Protein AF-A0A5R8KF41-F1 (afdb_monomer_lite)

pLDDT: mean 85.9, std 18.41, range [33.66, 98.81]

Radius of gyration: 23.06 Å; chains: 1; bounding box: 55×72×81 Å

Organism: NCBI:txid2576071

Secondary structure (DSSP, 8-state):
----SSHHHHHHHHHHHHHHHHHHHHHHHTT---TT--HHHHHHHHHTTSSSEEEEEEEE---B-TTS-BB-HHHHHHHHHHHHHHTTPEEEPPPHHHHHHHTS-TT-TTEEEEEEE-STT-EEEEEEEE--SSSBHHHHHTTTHHHHHHHHHHHHHHHHHHHHH-SEEEEES--TTTT----SPPPEEEE-TTS-EEE-HHHHHHH-HHHHHHHHHHTT-SS--SEEEE-STTHHHHHHHHHHHHTTT-SS-EEEEEESS------S-TT--S--HHHHHHHHHHHHHHTT--HHHHHHHHHHTS-GGG--TTS-SEEEEEEPPGGGG--

Structure (mmCIF, N/CA/C/O backbone):
data_AF-A0A5R8KF41-F1
#
_entry.id   AF-A0A5R8KF41-F1
#
loop_
_atom_site.group_PDB
_atom_site.id
_atom_site.type_symbol
_atom_site.label_atom_id
_atom_site.label_alt_id
_atom_site.label_comp_id
_atom_site.label_asym_id
_atom_site.label_entity_id
_atom_site.label_seq_id
_atom_site.pdbx_PDB_ins_code
_atom_site.Cartn_x
_atom_site.Cartn_y
_atom_site.Cartn_z
_atom_site.occupancy
_atom_site.B_iso_or_equiv
_atom_site.auth_seq_id
_atom_site.auth_comp_id
_atom_site.auth_asym_id
_atom_site.auth_atom_id
_atom_site.pdbx_PDB_model_num
ATOM 1 N N . MET A 1 1 ? -21.216 -47.982 52.800 1.00 41.56 1 MET A N 1
ATOM 2 C CA . MET A 1 1 ? -21.169 -47.978 51.322 1.00 41.56 1 MET A CA 1
ATOM 3 C C . MET A 1 1 ? -22.125 -46.898 50.855 1.00 41.56 1 MET A C 1
ATOM 5 O O . MET A 1 1 ? -23.318 -47.015 51.088 1.00 41.56 1 MET A O 1
ATOM 9 N N . THR A 1 2 ? -21.575 -45.774 50.404 1.00 37.53 2 THR A N 1
ATOM 10 C CA . THR A 1 2 ? -22.190 -44.446 50.557 1.00 37.53 2 THR A CA 1
ATOM 11 C C . THR A 1 2 ? -22.555 -43.848 49.192 1.00 37.53 2 THR A C 1
ATOM 13 O O . THR A 1 2 ? -21.648 -43.627 48.387 1.00 37.53 2 THR A O 1
ATOM 16 N N . PRO A 1 3 ? -23.836 -43.530 48.923 1.00 46.69 3 PRO A N 1
ATOM 17 C CA . PRO A 1 3 ? -24.290 -42.969 47.654 1.00 46.69 3 PRO A CA 1
ATOM 18 C C . PRO A 1 3 ? -24.332 -41.434 47.736 1.00 46.69 3 PRO A C 1
ATOM 20 O O . PRO A 1 3 ? -25.396 -40.836 47.821 1.00 46.69 3 PRO A O 1
ATOM 23 N N . TYR A 1 4 ? -23.167 -40.779 47.775 1.00 36.91 4 TYR A N 1
ATOM 24 C CA . TYR A 1 4 ? -23.096 -39.306 47.885 1.00 36.91 4 TYR A CA 1
ATOM 25 C C . TYR A 1 4 ? -22.136 -38.634 46.890 1.00 36.91 4 TYR A C 1
ATOM 27 O O . TYR A 1 4 ? -21.947 -37.419 46.933 1.00 36.91 4 TYR A O 1
ATOM 35 N N . ARG A 1 5 ? -21.526 -39.401 45.972 1.00 40.44 5 ARG A N 1
ATOM 36 C CA . ARG A 1 5 ? -20.508 -38.886 45.037 1.00 40.44 5 ARG A CA 1
ATOM 37 C C . ARG A 1 5 ? -21.022 -38.535 43.638 1.00 40.44 5 ARG A C 1
ATOM 39 O O . ARG A 1 5 ? -20.378 -37.730 42.973 1.00 40.44 5 ARG A O 1
ATOM 46 N N . GLU A 1 6 ? -22.181 -39.036 43.215 1.00 43.91 6 GLU A N 1
ATOM 47 C CA . GLU A 1 6 ? -22.661 -38.827 41.836 1.00 43.91 6 GLU A CA 1
ATOM 48 C C . GLU A 1 6 ? -23.518 -37.564 41.645 1.00 43.91 6 GLU A C 1
ATOM 50 O O . GLU A 1 6 ? -23.572 -37.013 40.549 1.00 43.91 6 GLU A O 1
ATOM 55 N N . PHE A 1 7 ? -24.096 -36.996 42.709 1.00 41.41 7 PHE A N 1
ATOM 56 C CA . PHE A 1 7 ? -24.965 -35.818 42.573 1.00 41.41 7 PHE A CA 1
ATOM 57 C C . PHE A 1 7 ? -24.195 -34.496 42.363 1.00 41.41 7 PHE A C 1
ATOM 59 O O . PHE A 1 7 ? -24.708 -33.555 41.760 1.00 41.41 7 PHE A O 1
ATOM 66 N N . ARG A 1 8 ? -22.925 -34.414 42.796 1.00 39.47 8 ARG A N 1
ATOM 67 C CA . ARG A 1 8 ? -22.097 -33.198 42.640 1.00 39.47 8 ARG A CA 1
ATOM 68 C C . ARG A 1 8 ? -21.474 -33.031 41.251 1.00 39.47 8 ARG A C 1
ATOM 70 O O . ARG A 1 8 ? -21.129 -31.911 40.895 1.00 39.47 8 ARG A O 1
ATOM 77 N N . GLN A 1 9 ? -21.349 -34.093 40.453 1.00 43.31 9 GLN A N 1
ATOM 78 C CA . GLN A 1 9 ? -20.769 -33.987 39.103 1.00 43.31 9 GLN A CA 1
ATOM 79 C C . GLN A 1 9 ? -21.782 -33.525 38.042 1.00 43.31 9 GLN A C 1
ATOM 81 O O . GLN A 1 9 ? -21.383 -32.950 37.032 1.00 43.31 9 GLN A O 1
ATOM 86 N N . SER A 1 10 ? -23.084 -33.700 38.294 1.00 40.84 10 SER A N 1
ATOM 87 C CA . SER A 1 10 ? -24.160 -33.242 37.402 1.00 40.84 10 SER A CA 1
ATOM 88 C C . SER A 1 10 ? -24.359 -31.716 37.456 1.00 40.84 10 SER A C 1
ATOM 90 O O . SER A 1 10 ? -24.400 -31.053 36.422 1.00 40.84 10 SER A O 1
ATOM 92 N N . LEU A 1 11 ? -24.351 -31.119 38.654 1.00 39.41 11 LEU A N 1
ATOM 93 C CA . LEU A 1 11 ? -24.564 -29.674 38.843 1.00 39.41 11 LEU A CA 1
ATOM 94 C C . LEU A 1 11 ? -23.427 -28.789 38.295 1.00 39.41 11 LEU A C 1
ATOM 96 O O . LEU A 1 11 ? -23.686 -27.681 37.830 1.00 39.41 11 LEU A O 1
ATOM 100 N N . VAL A 1 12 ? -22.182 -29.277 38.288 1.00 44.47 12 VAL A N 1
ATOM 101 C CA . VAL A 1 12 ? -21.026 -28.521 37.763 1.00 44.47 12 VAL A CA 1
ATOM 102 C C . VAL A 1 12 ? -21.027 -28.469 36.229 1.00 44.47 12 VAL A C 1
ATOM 104 O O . VAL A 1 12 ? -20.597 -27.476 35.646 1.00 44.47 12 VAL A O 1
ATOM 107 N N . ARG A 1 13 ? -21.570 -29.492 35.552 1.00 44.28 13 ARG A N 1
ATOM 108 C CA . ARG A 1 13 ? -21.655 -29.522 34.081 1.00 44.28 13 ARG A CA 1
ATOM 109 C C . ARG A 1 13 ? -22.756 -28.608 33.535 1.00 44.28 13 ARG A C 1
ATOM 111 O O . ARG A 1 13 ? -22.555 -27.992 32.493 1.00 44.28 13 ARG A O 1
ATOM 118 N N . SER A 1 14 ? -23.863 -28.443 34.258 1.00 42.41 14 SER A N 1
ATOM 119 C CA . SER A 1 14 ? -24.963 -27.554 33.851 1.00 42.41 14 SER A CA 1
ATOM 120 C C . SER A 1 14 ? -24.636 -26.065 34.037 1.00 42.41 14 SER A C 1
ATOM 122 O O . SER A 1 14 ? -25.043 -25.241 33.221 1.00 42.41 14 SER A O 1
ATOM 124 N N . ALA A 1 15 ? -23.847 -25.711 35.059 1.00 42.75 15 ALA A N 1
ATOM 125 C CA . ALA A 1 15 ? -23.396 -24.333 35.276 1.00 42.75 15 ALA A CA 1
ATOM 126 C C . ALA A 1 15 ? -22.350 -23.880 34.238 1.00 42.75 15 ALA A C 1
ATOM 128 O O . ALA A 1 15 ? -22.384 -22.736 33.789 1.00 42.75 15 ALA A O 1
ATOM 129 N N . ALA A 1 16 ? -21.465 -24.783 33.796 1.00 44.94 16 ALA A N 1
ATOM 130 C CA . ALA A 1 16 ? -20.469 -24.486 32.763 1.00 44.94 16 ALA A CA 1
ATOM 131 C C . ALA A 1 16 ? -21.104 -24.210 31.384 1.00 44.94 16 ALA A C 1
ATOM 133 O O . ALA A 1 16 ? -20.647 -23.327 30.661 1.00 44.94 16 ALA A O 1
ATOM 134 N N . TRP A 1 17 ? -22.197 -24.903 31.044 1.00 43.12 17 TRP A N 1
ATOM 135 C CA . TRP A 1 17 ? -22.939 -24.659 29.802 1.00 43.12 17 TRP A CA 1
ATOM 136 C C . TRP A 1 17 ? -23.733 -23.346 29.821 1.00 43.12 17 TRP A C 1
ATOM 138 O O . TRP A 1 17 ? -23.763 -22.642 28.815 1.00 43.12 17 TRP A O 1
ATOM 148 N N . ALA A 1 18 ? -24.317 -22.962 30.961 1.00 46.56 18 ALA A N 1
ATOM 149 C CA . ALA A 1 18 ? -25.038 -21.692 31.084 1.00 46.56 18 ALA A CA 1
ATOM 150 C C . ALA A 1 18 ? -24.108 -20.466 30.977 1.00 46.56 18 ALA A C 1
ATOM 152 O O . ALA A 1 18 ? -24.487 -19.457 30.385 1.00 46.56 18 ALA A O 1
ATOM 153 N N . VAL A 1 19 ? -22.871 -20.564 31.481 1.00 49.50 19 VAL A N 1
ATOM 154 C CA . VAL A 1 19 ? -21.856 -19.503 31.340 1.00 49.50 19 VAL 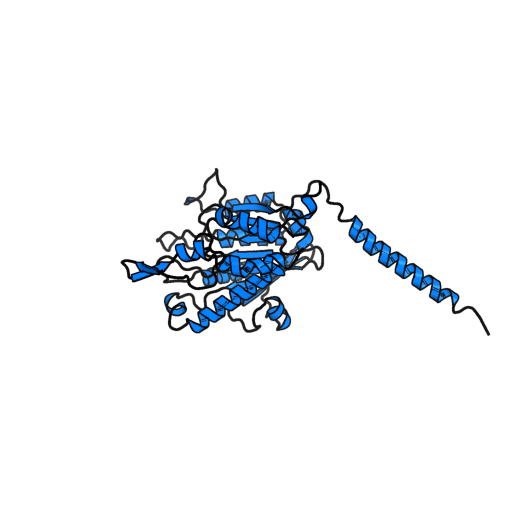A CA 1
ATOM 155 C C . VAL A 1 19 ? -21.327 -19.428 29.903 1.00 49.50 19 VAL A C 1
ATOM 157 O O . VAL A 1 19 ? -21.207 -18.331 29.365 1.00 49.50 19 VAL A O 1
ATOM 160 N N . ALA A 1 20 ? -21.089 -20.563 29.237 1.00 49.09 20 ALA A N 1
ATOM 161 C CA . ALA A 1 20 ? -20.623 -20.579 27.846 1.00 49.09 20 ALA A CA 1
ATOM 162 C C . ALA A 1 20 ? -21.665 -20.019 26.856 1.00 49.09 20 ALA A C 1
ATOM 164 O O . ALA A 1 20 ? -21.314 -19.258 25.955 1.00 49.09 20 ALA A O 1
ATOM 165 N N . VAL A 1 21 ? -22.953 -20.327 27.052 1.00 50.44 21 VAL A N 1
ATOM 166 C CA . VAL A 1 21 ? -24.044 -19.766 26.232 1.00 50.44 21 VAL A CA 1
ATOM 167 C C . VAL A 1 21 ? -24.296 -18.292 26.576 1.00 50.44 21 VAL A C 1
ATOM 169 O O . VAL A 1 21 ? -24.532 -17.493 25.675 1.00 50.44 21 VAL A O 1
ATOM 172 N N . GLY A 1 22 ? -24.167 -17.893 27.847 1.00 43.62 22 GLY A N 1
ATOM 173 C CA . GLY A 1 22 ? -24.275 -16.490 28.267 1.00 43.62 22 GLY A CA 1
ATOM 174 C C . GLY A 1 22 ? -23.175 -15.586 27.695 1.00 43.62 22 GLY A C 1
ATOM 175 O O . GLY A 1 22 ? -23.465 -14.463 27.291 1.00 43.62 22 GLY A O 1
ATOM 176 N N . VAL A 1 23 ? -21.936 -16.082 27.583 1.00 49.84 23 VAL A N 1
ATOM 177 C CA . VAL A 1 23 ? -20.820 -15.354 26.947 1.00 49.84 23 VAL A CA 1
ATOM 178 C C . VAL A 1 23 ? -21.014 -15.250 25.428 1.00 49.84 23 VAL A C 1
ATOM 180 O O . VAL A 1 23 ? -20.780 -14.183 24.864 1.00 49.84 23 VAL A O 1
ATOM 183 N N . MET A 1 24 ? -21.529 -16.295 24.767 1.00 44.72 24 MET A N 1
ATOM 184 C CA . MET A 1 24 ? -21.836 -16.240 23.328 1.00 44.72 24 MET A CA 1
ATOM 185 C C . MET A 1 24 ? -23.013 -15.307 23.000 1.00 44.72 24 MET A C 1
ATOM 187 O O . MET A 1 24 ? -22.953 -14.565 22.023 1.00 44.72 24 MET A O 1
ATOM 191 N N . VAL A 1 25 ? -24.066 -15.282 23.824 1.00 45.66 25 VAL A N 1
ATOM 192 C CA . VAL A 1 25 ? -25.208 -14.369 23.628 1.00 45.66 25 VAL A CA 1
ATOM 193 C C . VAL A 1 25 ? -24.844 -12.927 24.008 1.00 45.66 25 VAL A C 1
ATOM 195 O O . VAL A 1 25 ? -25.302 -11.994 23.353 1.00 45.66 25 VAL A O 1
ATOM 198 N N . GLY A 1 26 ? -23.968 -12.724 24.998 1.00 39.66 26 GLY A N 1
ATOM 199 C CA . GLY A 1 26 ? -23.428 -11.406 25.350 1.00 39.66 26 GLY A CA 1
ATOM 200 C C . GLY A 1 26 ? -22.546 -10.799 24.253 1.00 39.66 26 GLY A C 1
ATOM 201 O O . GLY A 1 26 ? -22.686 -9.615 23.951 1.00 39.66 26 GLY A O 1
ATOM 202 N N . ALA A 1 27 ? -21.708 -11.609 23.596 1.00 44.72 27 ALA A N 1
ATOM 203 C CA . ALA A 1 27 ? -20.909 -11.174 22.448 1.00 44.72 27 ALA A CA 1
ATOM 204 C C . ALA A 1 27 ? -21.777 -10.848 21.216 1.00 44.72 27 ALA A C 1
ATOM 206 O O . ALA A 1 27 ? -21.501 -9.879 20.514 1.00 44.72 27 ALA A O 1
ATOM 207 N N . LEU A 1 28 ? -22.877 -11.582 20.994 1.00 43.28 28 LEU A N 1
ATOM 208 C CA . LEU A 1 28 ? -23.832 -11.266 19.922 1.00 43.28 28 LEU A CA 1
ATOM 209 C C . LEU A 1 28 ? -24.706 -10.030 20.211 1.00 43.28 28 LEU A C 1
ATOM 211 O O . LEU A 1 28 ? -25.146 -9.370 19.274 1.00 43.28 28 LEU A O 1
ATOM 215 N N . MET A 1 29 ? -24.958 -9.691 21.479 1.00 42.41 29 MET A N 1
ATOM 216 C CA . MET A 1 29 ? -25.805 -8.548 21.863 1.00 42.41 29 MET A CA 1
ATOM 217 C C . MET A 1 29 ? -25.023 -7.230 22.023 1.00 42.41 29 MET A C 1
ATOM 219 O O . MET A 1 29 ? -25.615 -6.158 21.914 1.00 42.41 29 MET A O 1
ATOM 223 N N . ALA A 1 30 ? -23.699 -7.277 22.215 1.00 42.53 30 ALA A N 1
ATOM 224 C CA . ALA A 1 30 ? -22.844 -6.084 22.261 1.00 42.53 30 ALA A CA 1
ATOM 225 C C . ALA A 1 30 ? -22.477 -5.522 20.871 1.00 42.53 30 ALA A C 1
ATOM 227 O O . ALA A 1 30 ? -21.911 -4.437 20.779 1.00 42.53 30 ALA A O 1
ATOM 228 N N . MET A 1 31 ? -22.858 -6.200 19.780 1.00 46.56 31 MET A N 1
ATOM 229 C CA . MET A 1 31 ? -22.790 -5.646 18.418 1.00 46.56 31 MET A CA 1
ATOM 230 C C . MET A 1 31 ? -24.010 -4.783 18.059 1.00 46.56 31 MET A C 1
ATOM 232 O O . MET A 1 31 ? -24.251 -4.499 16.884 1.00 46.56 31 MET A O 1
ATOM 236 N N . GLY A 1 32 ? -24.774 -4.337 19.063 1.00 42.88 32 GLY A N 1
ATOM 237 C CA . GLY A 1 32 ? -25.684 -3.210 18.914 1.00 42.88 32 GLY A CA 1
ATOM 238 C C . GLY A 1 32 ? -24.878 -1.994 18.476 1.00 42.88 32 GLY A C 1
ATOM 239 O O . GLY A 1 32 ? -24.195 -1.372 19.282 1.00 42.88 32 GLY A O 1
ATOM 240 N N . SER A 1 33 ? -24.912 -1.698 17.178 1.00 46.41 33 SER A N 1
ATOM 241 C CA . SER A 1 33 ? -24.274 -0.535 16.577 1.00 46.41 33 SER A CA 1
ATOM 242 C C . SER A 1 33 ? -24.648 0.707 17.380 1.00 46.41 33 SER A C 1
ATOM 244 O O . SER A 1 33 ? -25.799 1.136 17.292 1.00 46.41 33 SER A O 1
ATOM 246 N N . GLU A 1 34 ? -23.713 1.272 18.153 1.00 49.25 34 GLU A N 1
ATOM 247 C CA . GLU A 1 34 ? -23.920 2.587 18.759 1.00 49.25 34 GLU A CA 1
ATOM 248 C C . GLU A 1 34 ? -24.325 3.547 17.630 1.00 49.25 34 GLU A C 1
ATOM 250 O O . GLU A 1 34 ? -23.529 3.777 16.704 1.00 49.25 34 GLU A O 1
ATOM 255 N N . PRO A 1 35 ? -25.568 4.062 17.631 1.00 49.50 35 PRO A N 1
ATOM 256 C CA . PRO A 1 35 ? -26.012 4.977 16.598 1.00 49.50 35 PRO A CA 1
ATOM 257 C C . PRO A 1 35 ? -25.163 6.246 16.713 1.00 49.50 35 PRO A C 1
ATOM 259 O O . PRO A 1 35 ? -25.270 6.970 17.697 1.00 49.50 35 PRO A O 1
ATOM 262 N N . GLY A 1 36 ? -24.296 6.504 15.730 1.00 70.00 36 GLY A N 1
ATOM 263 C CA . GLY A 1 36 ? -23.582 7.782 15.615 1.00 70.00 36 GLY A CA 1
ATOM 264 C C . GLY A 1 36 ? -22.069 7.733 15.400 1.00 70.00 36 GLY A C 1
ATOM 265 O O . GLY A 1 36 ? -21.518 8.760 15.018 1.00 70.00 36 GLY A O 1
ATOM 266 N N . ARG A 1 37 ? -21.378 6.595 15.576 1.00 81.25 37 ARG A N 1
ATOM 267 C CA . ARG A 1 37 ? -19.923 6.537 15.295 1.00 81.25 37 ARG A CA 1
ATOM 268 C C . ARG A 1 37 ? -19.621 6.511 13.796 1.00 81.25 37 ARG A C 1
ATOM 270 O O . ARG A 1 37 ? -20.375 5.919 13.015 1.00 81.25 37 ARG A O 1
ATOM 277 N N . ASP A 1 38 ? -18.516 7.122 13.377 1.00 94.44 38 ASP A N 1
ATOM 278 C CA . ASP A 1 38 ? -18.107 7.110 11.969 1.00 94.44 38 ASP A CA 1
ATOM 279 C C . ASP A 1 38 ? -17.625 5.698 11.548 1.00 94.44 38 ASP A C 1
ATOM 281 O O . ASP A 1 38 ? -17.026 4.979 12.356 1.00 94.44 38 ASP A O 1
ATOM 285 N N . PRO A 1 39 ? -17.886 5.241 10.303 1.00 95.25 39 PRO A N 1
ATOM 286 C CA . PRO A 1 39 ? -17.395 3.950 9.820 1.00 95.25 39 PRO A CA 1
ATOM 287 C C . PRO A 1 39 ? -15.887 3.719 9.990 1.00 95.25 39 PRO A C 1
ATOM 289 O O . PRO A 1 39 ? -15.498 2.588 10.269 1.00 95.25 39 PRO A O 1
ATOM 292 N N . PHE A 1 40 ? -15.057 4.756 9.838 1.00 97.06 40 PHE A N 1
ATOM 293 C CA . PHE A 1 40 ? -13.609 4.663 10.027 1.00 97.06 40 PHE A CA 1
ATOM 294 C C . PHE A 1 40 ? -13.250 4.307 11.471 1.00 97.06 40 PHE A C 1
ATOM 296 O O . PHE A 1 40 ? -12.485 3.377 11.697 1.00 97.06 40 PHE A O 1
ATOM 303 N N . GLU A 1 41 ? -13.849 4.983 12.448 1.00 97.00 41 GLU A N 1
ATOM 304 C CA . GLU A 1 41 ? -13.570 4.752 13.871 1.00 97.00 41 GLU A CA 1
ATOM 305 C C . GLU A 1 41 ? -13.974 3.337 14.292 1.00 97.00 41 GLU A C 1
ATOM 307 O O . GLU A 1 41 ? -13.194 2.640 14.936 1.00 97.00 41 GLU A O 1
ATOM 312 N N . ARG A 1 42 ? -15.125 2.847 13.812 1.00 96.12 42 ARG A N 1
ATOM 313 C CA . ARG A 1 42 ? -15.527 1.444 14.020 1.00 96.12 42 ARG A CA 1
ATOM 314 C C . ARG A 1 42 ? -14.547 0.446 13.407 1.00 96.12 42 ARG A C 1
ATOM 316 O O . ARG A 1 42 ? -14.369 -0.643 13.938 1.00 96.12 42 ARG A O 1
ATOM 323 N N . ASN A 1 43 ? -13.953 0.770 12.262 1.00 97.44 43 ASN A N 1
ATOM 324 C CA . ASN A 1 43 ? -12.946 -0.089 11.643 1.00 97.44 43 ASN A CA 1
ATOM 325 C C . ASN A 1 43 ? -11.653 -0.100 12.457 1.00 97.44 43 ASN A C 1
ATOM 327 O O . ASN A 1 43 ? -11.088 -1.166 12.662 1.00 97.44 43 ASN A O 1
ATOM 331 N N . VAL A 1 44 ? -11.241 1.051 12.990 1.00 97.25 44 VAL A N 1
ATOM 332 C CA . VAL A 1 44 ? -10.121 1.147 13.933 1.00 97.25 44 VAL A CA 1
ATOM 333 C C . VAL A 1 44 ? -10.406 0.346 15.208 1.00 97.25 44 VAL A C 1
ATOM 335 O O . VAL A 1 44 ? -9.524 -0.336 15.707 1.00 97.25 44 VAL A O 1
ATOM 338 N N . GLU A 1 45 ? -11.627 0.354 15.735 1.00 96.12 45 GLU A N 1
ATOM 339 C CA . GLU A 1 45 ? -12.009 -0.499 16.872 1.00 96.12 45 GLU A CA 1
ATOM 340 C C . GLU A 1 45 ? -11.889 -1.992 16.560 1.00 96.12 45 GLU A C 1
ATOM 342 O O . GLU A 1 45 ? -11.302 -2.714 17.361 1.00 96.12 45 GLU A O 1
ATOM 347 N N . ARG A 1 46 ? -12.373 -2.436 15.391 1.00 96.31 46 ARG A N 1
ATOM 348 C CA . ARG A 1 46 ? -12.270 -3.841 14.961 1.00 96.31 46 ARG A CA 1
ATOM 349 C C . ARG A 1 46 ? -10.826 -4.321 14.845 1.00 96.31 46 ARG A C 1
ATOM 351 O O . ARG A 1 46 ? -10.530 -5.372 15.391 1.00 96.31 46 ARG A O 1
ATOM 358 N N . ILE A 1 47 ? -9.952 -3.513 14.235 1.00 97.56 47 ILE A N 1
ATOM 359 C CA . ILE A 1 47 ? -8.514 -3.810 14.049 1.00 97.56 47 ILE A CA 1
ATOM 360 C C . ILE A 1 47 ? -7.812 -4.195 15.363 1.00 97.56 47 ILE A C 1
ATOM 362 O O . ILE A 1 47 ? -6.829 -4.915 15.380 1.00 97.56 47 ILE A O 1
ATOM 366 N N . PHE A 1 48 ? -8.282 -3.683 16.495 1.00 97.06 48 PHE A N 1
ATOM 367 C CA . PHE A 1 48 ? -7.657 -3.937 17.793 1.00 97.06 48 PHE A CA 1
ATOM 368 C C . PHE A 1 48 ? -8.581 -4.708 18.748 1.00 97.06 48 PHE A C 1
ATOM 370 O O . PHE A 1 48 ? -8.294 -4.786 19.943 1.00 97.06 48 PHE A O 1
ATOM 377 N N . GLY A 1 49 ? -9.714 -5.218 18.254 1.00 92.81 49 GLY A N 1
ATOM 378 C CA . GLY A 1 49 ? -10.769 -5.814 19.072 1.00 92.81 49 GLY A CA 1
ATOM 379 C C . GLY A 1 49 ? -10.434 -7.212 19.590 1.00 92.81 49 GLY A C 1
ATOM 380 O O . GLY A 1 49 ? -10.809 -7.535 20.716 1.00 92.81 49 GLY A O 1
ATOM 381 N N . ASP A 1 50 ? -9.709 -8.004 18.798 1.00 88.44 50 ASP A N 1
ATOM 382 C CA . ASP A 1 50 ? -9.487 -9.425 19.079 1.00 88.44 50 ASP A CA 1
ATOM 383 C C . ASP A 1 50 ? -8.243 -9.653 19.953 1.00 88.44 50 ASP A C 1
ATOM 385 O O . ASP A 1 50 ? -8.349 -10.020 21.124 1.00 88.44 50 ASP A O 1
ATOM 389 N N . ASP A 1 51 ? -7.052 -9.406 19.410 1.00 92.81 51 ASP A N 1
ATOM 390 C CA . ASP A 1 51 ? -5.757 -9.651 20.063 1.00 92.81 51 ASP A CA 1
ATOM 391 C C . ASP A 1 51 ? -4.961 -8.361 20.337 1.00 92.81 51 ASP A C 1
ATOM 393 O O . ASP A 1 51 ? -3.818 -8.408 20.804 1.00 92.81 51 ASP A O 1
ATOM 397 N N . LYS A 1 52 ? -5.586 -7.202 20.084 1.00 96.19 52 LYS A N 1
ATOM 398 C CA . LYS A 1 52 ? -4.975 -5.867 20.126 1.00 96.19 52 LYS A CA 1
ATOM 399 C C . LYS A 1 52 ? -3.771 -5.699 19.189 1.00 96.19 52 LYS A C 1
ATOM 401 O O . LYS A 1 52 ? -2.942 -4.817 19.434 1.00 96.19 52 LYS A O 1
ATOM 406 N N . LEU A 1 53 ? -3.654 -6.500 18.134 1.00 97.75 53 LEU A N 1
ATOM 407 C CA . LEU A 1 53 ? -2.584 -6.401 17.153 1.00 97.75 53 LEU A CA 1
ATOM 408 C C . LEU A 1 53 ? -3.135 -5.997 15.785 1.00 97.75 53 LEU A C 1
ATOM 410 O O . LEU A 1 53 ? -3.812 -6.778 15.139 1.00 97.75 53 LEU A O 1
ATOM 414 N N . ALA A 1 54 ? -2.720 -4.831 15.291 1.00 98.31 54 ALA A N 1
ATOM 415 C CA . ALA A 1 54 ? -3.010 -4.435 13.919 1.00 98.31 54 ALA A CA 1
ATOM 416 C C . ALA A 1 54 ? -2.082 -5.144 12.912 1.00 98.31 54 ALA A C 1
ATOM 418 O O . ALA A 1 54 ? -0.873 -4.878 12.919 1.00 98.31 54 ALA A O 1
ATOM 419 N N . ASP A 1 55 ? -2.624 -5.960 12.001 1.00 98.62 55 ASP A N 1
ATOM 420 C CA . ASP A 1 55 ? -1.909 -6.484 10.822 1.00 98.62 55 ASP A CA 1
ATOM 421 C C . ASP A 1 55 ? -1.998 -5.500 9.645 1.00 98.62 55 ASP A C 1
ATOM 423 O O . ASP A 1 55 ? -3.016 -5.380 8.947 1.00 98.62 55 ASP A O 1
ATOM 427 N N . ILE A 1 56 ? -0.893 -4.784 9.417 1.00 98.81 56 ILE A N 1
ATOM 428 C CA . ILE A 1 56 ? -0.759 -3.741 8.403 1.00 98.81 56 ILE A CA 1
ATOM 429 C C . ILE A 1 56 ? 0.200 -4.218 7.317 1.00 98.81 56 ILE A C 1
ATOM 431 O O . ILE A 1 56 ? 1.397 -4.398 7.549 1.00 98.81 56 ILE A O 1
ATOM 435 N N . ARG A 1 57 ? -0.302 -4.353 6.088 1.00 98.81 57 ARG A N 1
ATOM 436 C CA . ARG A 1 57 ? 0.479 -4.842 4.945 1.00 98.81 57 ARG A CA 1
ATOM 437 C C . ARG A 1 57 ? 0.620 -3.774 3.868 1.00 98.81 57 ARG A C 1
ATOM 439 O O . ARG A 1 57 ? -0.371 -3.312 3.305 1.00 98.81 57 ARG A O 1
ATOM 446 N N . VAL A 1 58 ? 1.860 -3.396 3.563 1.00 98.75 58 VAL A N 1
ATOM 447 C CA . VAL A 1 58 ? 2.207 -2.295 2.653 1.00 98.75 58 VAL A CA 1
ATOM 448 C C . VAL A 1 58 ? 2.927 -2.828 1.423 1.00 98.75 58 VAL A C 1
ATOM 450 O O . VAL A 1 58 ? 3.970 -3.468 1.523 1.00 98.75 58 VAL A O 1
ATOM 453 N N . VAL A 1 59 ? 2.402 -2.521 0.243 1.00 98.62 59 VAL A N 1
ATOM 454 C CA . VAL A 1 59 ? 3.003 -2.909 -1.032 1.00 98.62 59 VAL A CA 1
ATOM 455 C C . VAL A 1 59 ? 3.480 -1.674 -1.769 1.00 98.62 59 VAL A C 1
ATOM 457 O O . VAL A 1 59 ? 2.679 -0.824 -2.163 1.00 98.62 59 VAL A O 1
ATOM 460 N N . PHE A 1 60 ? 4.785 -1.609 -2.007 1.00 97.62 60 PHE A N 1
ATOM 461 C CA . PHE A 1 60 ? 5.385 -0.650 -2.919 1.00 97.62 60 PHE A CA 1
ATOM 462 C C . PHE A 1 60 ? 5.402 -1.254 -4.328 1.00 97.62 60 PHE A C 1
ATOM 464 O O . PHE A 1 60 ? 6.158 -2.183 -4.629 1.00 97.62 60 PHE A O 1
ATOM 471 N N . GLY A 1 61 ? 4.499 -0.763 -5.176 1.00 96.06 61 GLY A N 1
ATOM 472 C CA . GLY A 1 61 ? 4.392 -1.179 -6.572 1.00 96.06 61 GLY A CA 1
ATOM 473 C C . GLY A 1 61 ? 5.551 -0.667 -7.411 1.00 96.06 61 GLY A C 1
ATOM 474 O O . GLY A 1 61 ? 6.152 0.340 -7.054 1.00 96.06 61 GLY A O 1
ATOM 475 N N . TYR A 1 62 ? 5.828 -1.317 -8.540 1.00 93.62 62 TYR A N 1
ATOM 476 C CA . TYR A 1 62 ? 6.892 -0.904 -9.449 1.00 93.62 62 TYR A CA 1
ATOM 477 C C . TYR A 1 62 ? 6.646 0.538 -9.914 1.00 93.62 62 TYR A C 1
ATOM 479 O O . TYR A 1 62 ? 5.670 0.837 -10.607 1.00 93.62 62 TYR A O 1
ATOM 487 N N . ASP A 1 63 ? 7.520 1.443 -9.484 1.00 88.12 63 ASP A N 1
ATOM 488 C CA . ASP A 1 63 ? 7.409 2.872 -9.756 1.00 88.12 63 ASP A CA 1
ATOM 489 C C . ASP A 1 63 ? 8.602 3.320 -10.584 1.00 88.12 63 ASP A C 1
ATOM 491 O O . ASP A 1 63 ? 9.680 3.568 -10.051 1.00 88.12 63 ASP A O 1
ATOM 495 N N . ASP A 1 64 ? 8.399 3.417 -11.890 1.00 83.94 64 ASP A N 1
ATOM 496 C CA . ASP A 1 64 ? 9.331 4.055 -12.806 1.00 83.94 64 ASP A CA 1
ATOM 497 C C . ASP A 1 64 ? 8.948 5.515 -13.066 1.00 83.94 64 ASP A C 1
ATOM 499 O O . ASP A 1 64 ? 7.820 5.972 -12.884 1.00 83.94 64 ASP A O 1
ATOM 503 N N . TYR A 1 65 ? 9.925 6.279 -13.530 1.00 72.75 65 TYR A N 1
ATOM 504 C CA . TYR A 1 65 ? 9.703 7.636 -14.005 1.00 72.75 65 TYR A CA 1
ATOM 505 C C . TYR A 1 65 ? 9.980 7.734 -15.505 1.00 72.75 65 TYR A C 1
ATOM 507 O O . TYR A 1 65 ? 10.558 6.822 -16.098 1.00 72.75 65 TYR A O 1
ATOM 515 N N . LYS A 1 66 ? 9.593 8.861 -16.121 1.00 62.41 66 LYS A N 1
ATOM 516 C CA . LYS A 1 66 ? 9.925 9.171 -17.514 1.00 62.41 66 LYS A CA 1
ATOM 517 C C . LYS A 1 66 ? 11.424 8.947 -17.742 1.00 62.41 66 LYS A C 1
ATOM 519 O O . LYS A 1 66 ? 12.258 9.532 -17.054 1.00 62.41 66 LYS A O 1
ATOM 524 N N . GLY A 1 67 ? 11.732 8.068 -18.689 1.00 58.41 67 GLY A N 1
ATOM 525 C CA . GLY A 1 67 ? 13.092 7.651 -19.013 1.00 58.41 67 GLY A CA 1
ATOM 526 C C . GLY A 1 67 ? 13.560 6.351 -18.357 1.00 58.41 67 GLY A C 1
ATOM 527 O O . GLY A 1 67 ? 14.637 5.881 -18.697 1.00 58.41 67 GLY A O 1
ATOM 528 N N . PHE A 1 68 ? 12.780 5.744 -17.452 1.00 62.91 68 PHE A N 1
ATOM 529 C CA . PHE A 1 68 ? 13.078 4.437 -16.848 1.00 62.91 68 PHE A CA 1
ATOM 530 C C . PHE A 1 68 ? 14.477 4.343 -16.227 1.00 62.91 68 PHE A C 1
ATOM 532 O O . PHE A 1 68 ? 15.057 3.266 -16.135 1.00 62.91 68 PHE A O 1
ATOM 539 N N . LEU A 1 69 ? 15.054 5.456 -15.779 1.00 71.69 69 LEU A N 1
ATOM 540 C CA . LEU A 1 69 ? 16.420 5.429 -15.257 1.00 71.69 69 LEU A CA 1
ATOM 541 C C . LEU A 1 69 ? 16.462 4.902 -13.822 1.00 71.69 69 LEU A C 1
ATOM 543 O O . LEU A 1 69 ? 17.392 4.195 -13.451 1.00 71.69 69 LEU A O 1
ATOM 547 N N . VAL A 1 70 ? 15.439 5.221 -13.026 1.00 81.06 70 VAL A N 1
ATOM 548 C CA . VAL A 1 70 ? 15.403 4.898 -11.600 1.00 81.06 70 VAL A CA 1
ATOM 549 C C . VAL A 1 70 ? 14.024 4.399 -11.195 1.00 81.06 70 VAL A C 1
ATOM 551 O O . VAL A 1 70 ? 13.024 5.058 -11.495 1.00 81.06 70 VAL A O 1
ATOM 554 N N . THR A 1 71 ? 13.985 3.288 -10.460 1.00 86.62 71 THR A N 1
ATOM 555 C CA . THR A 1 71 ? 12.776 2.830 -9.774 1.00 86.62 71 THR A CA 1
ATOM 556 C C . THR A 1 71 ? 12.691 3.425 -8.367 1.00 86.62 71 THR A C 1
ATOM 558 O O . THR A 1 71 ? 13.682 3.501 -7.634 1.00 86.62 71 THR A O 1
ATOM 561 N N . LYS A 1 72 ? 11.510 3.918 -7.985 1.00 88.00 72 LYS A N 1
ATOM 562 C CA . LYS A 1 72 ? 11.291 4.694 -6.749 1.00 88.00 72 LYS A CA 1
ATOM 563 C C . LYS A 1 72 ? 10.726 3.886 -5.593 1.00 88.00 72 LYS A C 1
ATOM 565 O O . LYS A 1 72 ? 10.796 4.331 -4.450 1.00 88.00 72 LYS A O 1
ATOM 570 N N . ASP A 1 73 ? 10.182 2.715 -5.862 1.00 92.25 73 ASP A N 1
ATOM 571 C CA . ASP A 1 73 ? 9.535 1.865 -4.869 1.00 92.25 73 ASP A CA 1
ATOM 572 C C . ASP A 1 73 ? 10.504 1.420 -3.767 1.00 92.25 73 ASP A C 1
ATOM 574 O O . ASP A 1 73 ? 10.177 1.551 -2.588 1.00 92.25 73 ASP A O 1
ATOM 578 N N . THR A 1 74 ? 11.741 1.057 -4.117 1.00 91.44 74 THR A N 1
ATOM 579 C CA . THR A 1 74 ? 12.803 0.773 -3.134 1.00 91.44 74 THR A CA 1
ATOM 580 C C . THR A 1 74 ? 13.129 1.998 -2.269 1.00 91.44 74 THR A C 1
ATOM 582 O O . THR A 1 74 ? 13.283 1.887 -1.052 1.00 91.44 74 THR A O 1
ATOM 585 N N . PHE A 1 75 ? 13.197 3.199 -2.861 1.00 89.56 75 PHE A N 1
ATOM 586 C CA . PHE A 1 75 ? 13.447 4.433 -2.102 1.00 89.56 75 PHE A CA 1
ATOM 587 C C . PHE A 1 75 ? 12.302 4.756 -1.138 1.00 89.56 75 PHE A C 1
ATOM 589 O O . PHE A 1 75 ? 12.551 5.146 0.004 1.00 89.56 75 PHE A O 1
ATOM 596 N N . ARG A 1 76 ? 11.052 4.574 -1.573 1.00 90.75 76 ARG A N 1
ATOM 597 C CA . ARG A 1 76 ? 9.858 4.749 -0.736 1.00 90.75 76 ARG A CA 1
ATOM 598 C C . ARG A 1 76 ? 9.822 3.757 0.418 1.00 90.75 76 ARG A C 1
ATOM 600 O O . ARG A 1 76 ? 9.586 4.169 1.553 1.00 90.75 76 ARG A O 1
ATOM 607 N N . ALA A 1 77 ? 10.131 2.490 0.149 1.00 94.75 77 ALA A N 1
ATOM 608 C CA . ALA A 1 77 ? 10.236 1.462 1.175 1.00 94.75 77 ALA A CA 1
ATOM 609 C C . ALA A 1 77 ? 11.285 1.838 2.228 1.00 94.75 77 ALA A C 1
ATOM 611 O O . ALA A 1 77 ? 10.979 1.866 3.417 1.00 94.75 77 ALA A O 1
ATOM 612 N N . HIS A 1 78 ? 12.489 2.239 1.808 1.00 93.50 78 HIS A N 1
ATOM 613 C CA . HIS A 1 78 ? 13.539 2.684 2.730 1.00 93.50 78 HIS A CA 1
ATOM 614 C C . HIS A 1 78 ? 13.153 3.934 3.538 1.00 93.50 78 HIS A C 1
ATOM 616 O O . HIS A 1 78 ? 13.534 4.054 4.703 1.00 93.5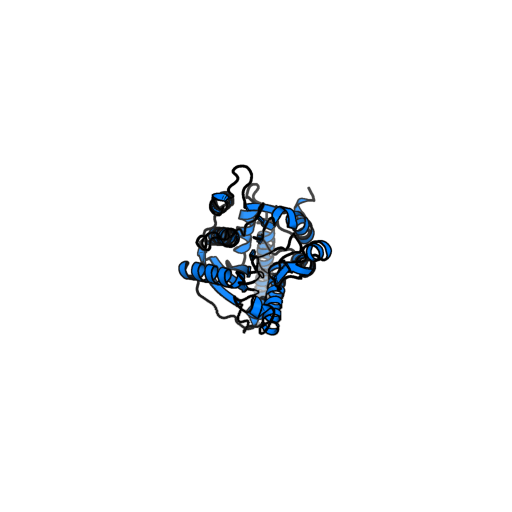0 78 HIS A O 1
ATOM 622 N N . ARG A 1 79 ? 12.373 4.861 2.965 1.00 92.44 79 ARG A N 1
ATOM 623 C CA . ARG A 1 79 ? 11.833 6.012 3.709 1.00 92.44 79 ARG A CA 1
ATOM 624 C C . ARG A 1 79 ? 10.839 5.588 4.780 1.00 92.44 79 ARG A C 1
ATOM 626 O O . ARG A 1 79 ? 10.942 6.077 5.903 1.00 92.44 79 ARG A O 1
ATOM 633 N N . LEU A 1 80 ? 9.927 4.669 4.458 1.00 95.19 80 LEU A N 1
ATOM 634 C CA . LEU A 1 80 ? 9.002 4.125 5.448 1.00 95.19 80 LEU A CA 1
ATOM 635 C C . LEU A 1 80 ? 9.757 3.384 6.556 1.00 95.19 80 LEU A C 1
ATOM 637 O O . LEU A 1 80 ? 9.492 3.629 7.725 1.00 95.19 80 LEU A O 1
ATOM 641 N N . ILE A 1 81 ? 10.740 2.551 6.207 1.00 97.00 81 ILE A N 1
ATOM 642 C CA . ILE A 1 81 ? 11.601 1.854 7.175 1.00 97.00 81 ILE A CA 1
ATOM 643 C C . ILE A 1 81 ? 12.260 2.849 8.132 1.00 97.00 81 ILE A C 1
ATOM 645 O O . ILE A 1 81 ? 12.165 2.699 9.348 1.00 97.00 81 ILE A O 1
ATOM 649 N N . ARG A 1 82 ? 12.881 3.906 7.596 1.00 95.06 82 ARG A N 1
ATOM 650 C CA . ARG A 1 82 ? 13.510 4.946 8.417 1.00 95.06 82 ARG A CA 1
ATOM 651 C C . ARG A 1 82 ? 12.498 5.626 9.339 1.00 95.06 82 ARG A C 1
ATOM 653 O O . ARG A 1 82 ? 12.813 5.880 10.498 1.00 95.06 82 ARG A O 1
ATOM 660 N N . HIS A 1 83 ? 11.296 5.918 8.843 1.00 93.06 83 HIS A N 1
ATOM 661 C CA . HIS A 1 83 ? 10.216 6.475 9.659 1.00 93.06 83 HIS A CA 1
ATOM 662 C C . HIS A 1 83 ? 9.831 5.531 10.800 1.00 93.06 83 HIS A C 1
ATOM 664 O O . HIS A 1 83 ? 9.801 5.961 11.947 1.00 93.06 83 HIS A O 1
ATOM 670 N N . LEU A 1 84 ? 9.613 4.245 10.515 1.00 96.81 84 LEU A N 1
ATOM 671 C CA . LEU A 1 84 ? 9.289 3.226 11.518 1.00 96.81 84 LEU A CA 1
ATOM 672 C C . LEU A 1 84 ? 10.375 3.144 12.603 1.00 96.81 84 LEU A C 1
ATOM 674 O O . LEU A 1 84 ? 10.062 3.214 13.789 1.00 96.81 84 LEU A O 1
ATOM 678 N N . GLN A 1 85 ? 11.649 3.118 12.208 1.00 96.12 85 GLN A N 1
ATOM 679 C CA . GLN A 1 85 ? 12.787 3.114 13.135 1.00 96.12 85 GLN A CA 1
ATOM 680 C C . GLN A 1 85 ? 12.835 4.373 14.019 1.00 96.12 85 GLN A C 1
ATOM 682 O O . GLN A 1 85 ? 13.048 4.271 15.225 1.00 96.12 85 GLN A O 1
ATOM 687 N N . ILE A 1 86 ? 12.587 5.565 13.457 1.00 93.44 86 ILE A N 1
ATOM 688 C CA . ILE A 1 86 ? 12.499 6.826 14.224 1.00 93.44 86 ILE A CA 1
ATOM 689 C C . ILE A 1 86 ? 11.326 6.799 15.217 1.00 93.44 86 ILE A C 1
ATOM 691 O O . ILE A 1 86 ? 11.384 7.443 16.264 1.00 93.44 86 ILE A O 1
ATOM 695 N N . ARG A 1 87 ? 10.259 6.057 14.906 1.00 92.38 87 ARG A N 1
ATOM 696 C CA . ARG A 1 87 ? 9.095 5.848 15.781 1.00 92.38 87 ARG A CA 1
ATOM 697 C C . ARG A 1 87 ? 9.250 4.646 16.716 1.00 92.38 87 ARG A C 1
ATOM 699 O O . ARG A 1 87 ? 8.248 4.185 17.255 1.00 92.38 87 ARG A O 1
ATOM 706 N N . SER A 1 88 ? 10.478 4.170 16.919 1.00 96.25 88 SER A N 1
ATOM 707 C CA . SER A 1 88 ? 10.812 3.068 17.827 1.00 96.25 88 SER A CA 1
ATOM 708 C C . SER A 1 88 ? 10.170 1.726 17.465 1.00 96.25 88 SER A C 1
ATOM 710 O O . SER A 1 88 ? 10.055 0.854 18.323 1.00 96.25 88 SER A O 1
ATOM 712 N N . PHE A 1 89 ? 9.771 1.525 16.206 1.00 98.00 89 PHE A N 1
ATOM 713 C CA . PHE A 1 89 ? 9.409 0.190 15.745 1.00 98.00 89 PHE A CA 1
ATOM 714 C C . PHE A 1 89 ? 10.669 -0.675 15.659 1.00 98.00 89 PHE A C 1
ATOM 716 O O . PHE A 1 89 ? 11.721 -0.232 15.189 1.00 98.00 89 PHE A O 1
ATOM 723 N N . THR A 1 90 ? 10.543 -1.929 16.072 1.00 98.44 90 THR A N 1
ATOM 724 C CA . THR A 1 90 ? 11.622 -2.915 16.051 1.00 98.44 90 THR A CA 1
ATOM 725 C C . THR A 1 90 ? 11.452 -3.839 14.855 1.00 98.44 90 THR A C 1
ATOM 727 O O . THR A 1 90 ? 10.353 -4.321 14.589 1.00 98.44 90 THR A O 1
ATOM 730 N N . GLU A 1 91 ? 12.535 -4.084 14.121 1.00 98.38 91 GLU A N 1
ATOM 731 C CA . GLU A 1 91 ? 12.520 -5.033 13.009 1.00 98.38 91 GLU A CA 1
ATOM 732 C C . GLU A 1 91 ? 12.381 -6.467 13.527 1.00 98.38 91 GLU A C 1
ATOM 734 O O . GLU A 1 91 ? 13.111 -6.891 14.426 1.00 98.38 91 GLU A O 1
ATOM 739 N N . VAL A 1 92 ? 11.468 -7.222 12.925 1.00 97.50 92 VAL A N 1
ATOM 740 C CA . VAL A 1 92 ? 11.218 -8.629 13.232 1.00 97.50 92 VAL A CA 1
ATOM 741 C C . VAL A 1 92 ? 11.643 -9.465 12.036 1.00 97.50 92 VAL A C 1
ATOM 743 O O . VAL A 1 92 ? 11.257 -9.200 10.897 1.00 97.50 92 VAL A O 1
ATOM 746 N N . LYS A 1 93 ? 12.451 -10.497 12.287 1.00 96.56 93 LYS A N 1
ATOM 747 C CA . LYS A 1 93 ? 12.799 -11.457 11.238 1.00 96.56 93 LYS A CA 1
ATOM 748 C C . LYS A 1 93 ? 11.583 -12.342 10.943 1.00 96.56 93 LYS A C 1
ATOM 750 O O . LYS A 1 93 ? 11.006 -12.865 11.897 1.00 96.56 93 LYS A O 1
ATOM 755 N N . PRO A 1 94 ? 11.207 -12.539 9.669 1.00 94.69 94 PRO A N 1
ATOM 756 C CA . PRO A 1 94 ? 10.105 -13.427 9.326 1.00 94.69 94 PRO A CA 1
ATOM 757 C C . PRO A 1 94 ? 10.432 -14.860 9.759 1.00 94.69 94 PRO A C 1
ATOM 759 O O . PRO A 1 94 ? 11.505 -15.382 9.455 1.00 94.69 94 PRO A O 1
ATOM 762 N N . THR A 1 95 ? 9.506 -15.494 10.476 1.00 96.56 95 THR A N 1
ATOM 763 C CA . THR A 1 95 ? 9.482 -16.954 10.614 1.00 96.56 95 THR A CA 1
ATOM 764 C C . THR A 1 95 ? 8.932 -17.570 9.325 1.00 96.56 95 THR A C 1
ATOM 766 O O . THR A 1 95 ? 8.299 -16.872 8.533 1.00 96.56 95 THR A O 1
ATOM 769 N N . GLU A 1 96 ? 9.141 -18.871 9.107 1.00 96.62 96 GLU A N 1
ATOM 770 C CA . GLU A 1 96 ? 8.551 -19.575 7.952 1.00 96.62 96 GLU A CA 1
ATOM 771 C C . GLU A 1 96 ? 7.018 -19.476 7.942 1.00 96.62 96 GLU A C 1
ATOM 773 O O . GLU A 1 96 ? 6.421 -19.177 6.913 1.00 96.62 96 GLU A O 1
ATOM 778 N N . GLU A 1 97 ? 6.390 -19.635 9.110 1.00 97.62 97 GLU A N 1
ATOM 779 C CA . GLU A 1 97 ? 4.938 -19.505 9.285 1.00 97.62 97 GLU A CA 1
ATOM 780 C C . GLU A 1 97 ? 4.445 -18.101 8.907 1.00 97.62 97 GLU A C 1
ATOM 782 O O . GLU A 1 97 ? 3.551 -17.955 8.075 1.00 97.62 97 GLU A O 1
ATOM 787 N N . LEU A 1 98 ? 5.093 -17.052 9.427 1.00 97.06 98 LEU A N 1
ATOM 788 C CA . LEU A 1 98 ? 4.728 -15.675 9.098 1.00 97.06 98 LEU A CA 1
ATOM 789 C C . LEU A 1 98 ? 4.962 -15.373 7.611 1.00 97.06 98 LEU A C 1
ATOM 791 O O . LEU A 1 98 ? 4.175 -14.669 6.984 1.00 97.06 98 LEU A O 1
ATOM 795 N N . ALA A 1 99 ? 6.023 -15.909 7.010 1.00 97.38 99 ALA A N 1
ATOM 796 C CA . ALA A 1 99 ? 6.277 -15.741 5.585 1.00 97.38 99 ALA A CA 1
ATOM 797 C C . ALA A 1 99 ? 5.173 -16.398 4.728 1.00 97.38 99 ALA A C 1
ATOM 799 O O . ALA A 1 99 ? 4.667 -15.779 3.787 1.00 97.38 99 ALA A O 1
ATOM 800 N N . GLU A 1 100 ? 4.713 -17.597 5.101 1.00 97.81 100 GLU A N 1
ATOM 801 C CA . GLU A 1 100 ? 3.593 -18.288 4.452 1.00 97.81 100 GLU A CA 1
ATOM 802 C C . GLU A 1 100 ? 2.266 -17.511 4.576 1.00 97.81 100 GLU A C 1
ATOM 804 O O . GLU A 1 100 ? 1.516 -17.366 3.595 1.00 97.81 100 GLU A O 1
ATOM 809 N N . GLU A 1 101 ? 1.987 -16.939 5.751 1.00 97.69 101 GLU A N 1
ATOM 810 C CA . GLU A 1 101 ? 0.843 -16.044 5.981 1.00 97.69 101 GLU A CA 1
ATOM 811 C C . GLU A 1 101 ? 0.892 -14.796 5.089 1.00 97.69 101 GLU A C 1
ATOM 813 O O . GLU A 1 101 ? -0.141 -14.318 4.594 1.00 97.69 101 GLU A O 1
ATOM 818 N N . LEU A 1 102 ? 2.101 -14.283 4.856 1.00 98.31 102 LEU A N 1
ATOM 819 C CA . LEU A 1 102 ? 2.386 -13.164 3.965 1.00 98.31 102 LEU A CA 1
ATOM 820 C C . LEU A 1 102 ? 2.477 -13.582 2.488 1.00 98.31 102 LEU A C 1
ATOM 822 O O . LEU A 1 102 ? 2.520 -12.710 1.629 1.00 98.31 102 LEU A O 1
ATOM 826 N N . GLY A 1 103 ? 2.452 -14.880 2.164 1.00 97.94 103 GLY A N 1
ATOM 827 C CA . GLY A 1 103 ? 2.484 -15.396 0.789 1.00 97.94 103 GLY A CA 1
ATOM 828 C C . GLY A 1 103 ? 3.825 -15.230 0.082 1.00 97.94 103 GLY A C 1
ATOM 829 O O . GLY A 1 103 ? 3.861 -15.152 -1.145 1.00 97.94 103 GLY A O 1
ATOM 830 N N . VAL A 1 104 ? 4.916 -15.151 0.837 1.00 98.06 104 VAL A N 1
ATOM 831 C CA . VAL A 1 104 ? 6.274 -14.949 0.323 1.00 98.06 104 VAL A CA 1
ATOM 832 C C . VAL A 1 104 ? 7.236 -15.910 1.018 1.00 98.06 104 VAL A C 1
ATOM 834 O O . VAL A 1 104 ? 6.935 -16.381 2.108 1.00 98.06 104 VAL A O 1
ATOM 837 N N . PRO A 1 105 ? 8.387 -16.251 0.418 1.00 97.38 105 PRO A N 1
ATOM 838 C CA . PRO A 1 105 ? 9.370 -17.074 1.114 1.00 97.38 105 PRO A CA 1
ATOM 839 C C . PRO A 1 105 ? 10.029 -16.285 2.256 1.00 97.38 105 PRO A C 1
ATOM 841 O O . PRO A 1 105 ? 10.181 -15.064 2.160 1.00 97.38 105 PRO A O 1
ATOM 844 N N . ALA A 1 106 ? 10.454 -16.972 3.320 1.00 95.31 106 ALA A N 1
ATOM 845 C CA . ALA A 1 106 ? 11.072 -16.331 4.486 1.00 95.31 106 ALA A CA 1
ATOM 846 C C . ALA A 1 106 ? 12.387 -15.599 4.156 1.00 95.31 106 ALA A C 1
ATOM 848 O O . ALA A 1 106 ? 12.759 -14.646 4.839 1.00 95.31 106 ALA A O 1
ATOM 849 N N . ASP A 1 107 ? 13.067 -15.997 3.078 1.00 95.69 107 ASP A N 1
ATOM 850 C CA . ASP A 1 107 ? 14.289 -15.370 2.571 1.00 95.69 107 ASP A CA 1
ATOM 851 C C . ASP A 1 107 ? 14.036 -14.262 1.528 1.00 95.69 107 ASP A C 1
ATOM 853 O O . ASP A 1 107 ? 14.975 -13.794 0.876 1.00 95.69 107 ASP A O 1
ATOM 857 N N . ALA A 1 108 ? 12.784 -13.813 1.354 1.00 97.19 108 ALA A N 1
ATOM 858 C CA . ALA A 1 108 ? 12.444 -12.734 0.432 1.00 97.19 108 ALA A CA 1
ATOM 859 C C . ALA A 1 108 ? 13.232 -11.451 0.757 1.00 97.19 108 ALA A C 1
ATOM 861 O O . ALA A 1 108 ? 12.930 -10.716 1.697 1.00 97.19 108 ALA A O 1
ATOM 862 N N . GLN A 1 109 ? 14.234 -11.142 -0.071 1.00 96.00 109 GLN A N 1
ATOM 863 C CA . GLN A 1 109 ? 15.137 -10.000 0.134 1.00 96.00 109 GLN A CA 1
ATOM 864 C C . GLN A 1 109 ? 14.423 -8.639 0.187 1.00 96.00 109 GLN A C 1
ATOM 866 O O . GLN A 1 109 ? 14.938 -7.686 0.779 1.00 96.00 109 GLN A O 1
ATOM 871 N N . ASN A 1 110 ? 13.247 -8.556 -0.436 1.00 97.00 110 ASN A N 1
ATOM 872 C CA . ASN A 1 110 ? 12.413 -7.370 -0.579 1.00 97.00 110 ASN A CA 1
ATOM 873 C C . ASN A 1 110 ? 11.301 -7.262 0.476 1.00 97.00 110 ASN A C 1
ATOM 875 O O . ASN A 1 110 ? 10.458 -6.382 0.349 1.00 97.00 110 ASN A O 1
ATOM 879 N N . LEU A 1 111 ? 11.284 -8.132 1.493 1.00 98.44 111 LEU A N 1
ATOM 880 C CA . LEU A 1 111 ? 10.339 -8.095 2.610 1.00 98.44 111 LEU A CA 1
ATOM 881 C C . LEU A 1 111 ? 10.997 -7.502 3.859 1.00 98.44 111 LEU A C 1
ATOM 883 O O . LEU A 1 111 ? 12.114 -7.879 4.214 1.00 98.44 111 LEU A O 1
ATOM 887 N N . ARG A 1 112 ? 10.294 -6.626 4.578 1.00 98.38 112 ARG A N 1
ATOM 888 C CA . ARG A 1 112 ? 10.651 -6.229 5.949 1.00 98.38 112 ARG A CA 1
ATOM 889 C C . ARG A 1 112 ? 9.418 -6.211 6.838 1.00 98.38 112 ARG A C 1
ATOM 891 O O . ARG A 1 112 ? 8.329 -5.885 6.374 1.00 98.38 112 ARG A O 1
ATOM 898 N N . ILE A 1 113 ? 9.598 -6.547 8.110 1.00 98.62 113 ILE A N 1
ATOM 899 C CA . ILE A 1 113 ? 8.523 -6.588 9.101 1.00 98.62 113 ILE A CA 1
ATOM 900 C C . ILE A 1 113 ? 8.971 -5.784 10.311 1.00 98.62 113 ILE A C 1
ATOM 902 O O . ILE A 1 113 ? 10.095 -5.938 10.785 1.00 98.62 113 ILE A O 1
ATOM 906 N N . TYR A 1 114 ? 8.091 -4.919 10.794 1.00 98.69 114 TYR A N 1
ATOM 907 C CA . TYR A 1 114 ? 8.330 -4.068 11.949 1.00 98.69 114 TYR A CA 1
ATOM 908 C C . TYR A 1 114 ? 7.183 -4.200 12.936 1.00 98.69 114 TYR A C 1
ATOM 910 O O . TYR A 1 114 ? 6.023 -4.207 12.533 1.00 98.69 114 TYR A O 1
ATOM 918 N N . GLU A 1 115 ? 7.500 -4.246 14.222 1.00 98.62 115 GLU A N 1
ATOM 919 C CA . GLU A 1 115 ? 6.513 -4.201 15.298 1.00 98.62 115 GLU A CA 1
ATOM 920 C C . GLU A 1 115 ? 6.716 -2.951 16.151 1.00 98.62 115 GLU A C 1
ATOM 922 O O . GLU A 1 115 ? 7.848 -2.564 16.442 1.00 98.62 115 GLU A O 1
ATOM 927 N N . GLY A 1 116 ? 5.623 -2.303 16.540 1.00 98.12 116 GLY A N 1
ATOM 928 C CA . GLY A 1 116 ? 5.648 -1.116 17.388 1.00 98.12 116 GLY A CA 1
ATOM 929 C C . GLY A 1 116 ? 4.420 -1.030 18.281 1.00 98.12 116 GLY A C 1
ATOM 930 O O . GLY A 1 116 ? 3.423 -1.715 18.052 1.00 98.12 116 GLY A O 1
ATOM 931 N N . ASP A 1 117 ? 4.504 -0.178 19.297 1.00 97.94 117 ASP A N 1
ATOM 932 C CA . ASP A 1 117 ? 3.430 0.008 20.269 1.00 97.94 117 ASP A CA 1
ATOM 933 C C . ASP A 1 117 ? 2.426 1.077 19.810 1.00 97.94 117 ASP A C 1
ATOM 935 O O . ASP A 1 117 ? 2.789 2.119 19.243 1.00 97.94 117 ASP A O 1
ATOM 939 N N . GLY A 1 118 ? 1.150 0.800 20.072 1.00 95.12 118 GLY A N 1
ATOM 940 C CA . GLY A 1 118 ? 0.023 1.721 19.965 1.00 95.12 118 GLY A CA 1
ATOM 941 C C . GLY A 1 118 ? -0.385 2.281 21.328 1.00 95.12 118 GLY A C 1
ATOM 942 O O . GLY A 1 118 ? 0.411 2.341 22.268 1.00 95.12 118 GLY A O 1
ATOM 943 N N . LYS A 1 119 ? -1.644 2.708 21.452 1.00 93.88 119 LYS A N 1
ATOM 944 C CA . LYS A 1 119 ? -2.221 3.129 22.738 1.00 93.88 119 LYS A CA 1
ATOM 945 C C . LYS A 1 119 ? -2.750 1.927 23.520 1.00 93.88 119 LYS A C 1
ATOM 947 O O . LYS A 1 119 ? -3.037 0.889 22.951 1.00 93.88 119 LYS A O 1
ATOM 952 N N . ASP A 1 120 ? -2.874 2.054 24.840 1.00 92.88 120 ASP A N 1
ATOM 953 C CA . ASP A 1 120 ? -3.625 1.104 25.686 1.00 92.88 120 ASP A CA 1
ATOM 954 C C . ASP A 1 120 ? -3.225 -0.388 25.547 1.00 92.88 120 ASP A C 1
ATOM 956 O O . ASP A 1 120 ? -4.043 -1.311 25.685 1.00 92.88 120 ASP A O 1
ATOM 960 N N . GLY A 1 121 ? -1.929 -0.626 25.306 1.00 94.44 121 GLY A N 1
ATOM 961 C CA . GLY A 1 121 ? -1.345 -1.960 25.124 1.00 94.44 121 GLY A CA 1
ATOM 962 C C . GLY A 1 121 ? -1.565 -2.568 23.737 1.00 94.44 121 GLY A C 1
ATOM 963 O O . GLY A 1 121 ? -1.336 -3.761 23.563 1.00 94.44 121 GLY A O 1
ATOM 964 N N . GLU A 1 122 ? -2.033 -1.777 22.773 1.00 97.19 122 GLU A N 1
ATOM 965 C CA . GLU A 1 122 ? -2.121 -2.154 21.365 1.00 97.19 122 GLU A CA 1
ATOM 966 C C . GLU A 1 122 ? -0.744 -2.291 20.734 1.00 97.19 122 GLU A C 1
ATOM 968 O O . GLU A 1 122 ? 0.217 -1.622 21.118 1.00 97.19 122 GLU A O 1
ATOM 973 N N . ARG A 1 123 ? -0.670 -3.137 19.713 1.00 98.19 123 ARG A N 1
ATOM 974 C CA . ARG A 1 123 ? 0.536 -3.389 18.935 1.00 98.19 123 ARG A CA 1
ATOM 975 C C . ARG A 1 123 ? 0.225 -3.232 17.457 1.00 98.19 123 ARG A C 1
ATOM 977 O O . ARG A 1 123 ? -0.886 -3.491 17.012 1.00 98.19 123 ARG A O 1
ATOM 984 N N . LEU A 1 124 ? 1.213 -2.813 16.684 1.00 98.69 124 LEU A N 1
ATOM 985 C CA . LEU A 1 124 ? 1.115 -2.680 15.237 1.00 98.69 124 LEU A CA 1
ATOM 986 C C . LEU A 1 124 ? 2.205 -3.536 14.606 1.00 98.69 124 LEU A C 1
ATOM 988 O O . LEU A 1 124 ? 3.381 -3.324 14.901 1.00 98.69 124 LEU A O 1
ATOM 992 N N . ARG A 1 125 ? 1.832 -4.455 13.713 1.00 98.69 125 ARG A N 1
ATOM 993 C CA . ARG A 1 125 ? 2.764 -5.180 12.848 1.00 98.69 125 ARG A CA 1
ATOM 994 C C . ARG A 1 125 ? 2.666 -4.615 11.440 1.00 98.69 125 ARG A C 1
ATOM 996 O O . ARG A 1 125 ? 1.659 -4.771 10.761 1.00 98.69 125 ARG A O 1
ATOM 1003 N N . VAL A 1 126 ? 3.730 -3.957 10.996 1.00 98.81 126 VAL A N 1
ATOM 1004 C CA . VAL A 1 126 ? 3.852 -3.393 9.652 1.00 98.81 126 VAL A CA 1
ATOM 1005 C C . VAL A 1 126 ? 4.744 -4.301 8.819 1.00 98.81 126 VAL A C 1
ATOM 1007 O O . VAL A 1 126 ? 5.968 -4.279 8.950 1.00 98.81 126 VAL A O 1
ATOM 1010 N N . SER A 1 127 ? 4.126 -5.086 7.943 1.00 98.81 127 SER A N 1
ATOM 1011 C CA . SER A 1 127 ? 4.818 -5.892 6.938 1.00 98.81 127 SER A CA 1
ATOM 1012 C C . SER A 1 127 ? 4.853 -5.117 5.627 1.00 98.81 127 SER A C 1
ATOM 1014 O O . SER A 1 127 ? 3.809 -4.699 5.128 1.00 98.81 127 SER A O 1
ATOM 1016 N N . LEU A 1 128 ? 6.033 -4.910 5.049 1.00 98.56 128 LEU A N 1
ATOM 1017 C CA . LEU A 1 128 ? 6.185 -4.169 3.800 1.00 98.56 128 LEU A CA 1
ATOM 1018 C C . LEU A 1 128 ? 7.017 -4.931 2.774 1.00 98.56 128 LEU A C 1
ATOM 1020 O O . LEU A 1 128 ? 8.023 -5.553 3.116 1.00 98.56 128 LEU A O 1
ATOM 1024 N N . ILE A 1 129 ? 6.606 -4.840 1.511 1.00 98.69 129 ILE A N 1
ATOM 1025 C CA . ILE A 1 129 ? 7.306 -5.426 0.366 1.00 98.69 129 ILE A CA 1
ATOM 1026 C C . ILE A 1 129 ? 7.433 -4.407 -0.767 1.00 98.69 129 ILE A C 1
ATOM 1028 O O . ILE A 1 129 ? 6.523 -3.605 -0.985 1.00 98.69 129 ILE A O 1
ATOM 1032 N N . TRP A 1 130 ? 8.541 -4.436 -1.506 1.00 98.31 130 TRP A N 1
ATOM 1033 C CA . TRP A 1 130 ? 8.714 -3.643 -2.731 1.00 98.31 130 TRP A CA 1
ATOM 1034 C C . TRP A 1 130 ? 8.946 -4.524 -3.955 1.00 98.31 130 TRP A C 1
ATOM 1036 O O . TRP A 1 130 ? 9.334 -5.686 -3.846 1.00 98.31 130 TRP A O 1
ATOM 1046 N N . SER A 1 131 ? 8.656 -3.989 -5.135 1.00 97.56 131 SER A N 1
ATOM 1047 C CA . SER A 1 131 ? 8.544 -4.770 -6.367 1.00 97.56 131 SER A CA 1
ATOM 1048 C C . SER A 1 131 ? 9.854 -4.855 -7.151 1.00 97.56 131 SER A C 1
ATOM 1050 O O . SER A 1 131 ? 10.092 -5.838 -7.851 1.00 97.56 131 SER A O 1
ATOM 1052 N N . SER A 1 132 ? 10.709 -3.840 -7.059 1.00 96.69 132 SER A N 1
ATOM 1053 C CA . SER A 1 132 ? 11.950 -3.747 -7.825 1.00 96.69 132 SER A CA 1
ATOM 1054 C C . SER A 1 132 ? 13.082 -4.586 -7.234 1.00 96.69 132 SER A C 1
ATOM 1056 O O . SER A 1 132 ? 13.306 -4.597 -6.024 1.00 96.69 132 SER A O 1
ATOM 1058 N N . ALA A 1 133 ? 13.855 -5.248 -8.097 1.00 95.81 133 ALA A N 1
ATOM 1059 C CA . ALA A 1 133 ? 15.088 -5.933 -7.707 1.00 95.81 133 ALA A CA 1
ATOM 1060 C C . ALA A 1 133 ? 16.215 -4.948 -7.376 1.00 95.81 133 ALA A C 1
ATOM 1062 O O . ALA A 1 133 ? 16.957 -5.147 -6.418 1.00 95.81 133 ALA A O 1
ATOM 1063 N N . THR A 1 134 ? 16.334 -3.875 -8.156 1.00 92.94 134 THR A N 1
ATOM 1064 C CA . THR A 1 134 ? 17.321 -2.812 -7.952 1.00 92.94 134 THR A CA 1
ATOM 1065 C C . THR A 1 134 ? 16.672 -1.446 -8.139 1.00 92.94 134 THR A C 1
ATOM 1067 O O . THR A 1 134 ? 15.553 -1.358 -8.637 1.00 92.94 134 THR A O 1
ATOM 1070 N N . THR A 1 135 ? 17.370 -0.371 -7.775 1.00 90.38 135 THR A N 1
ATOM 1071 C CA . THR A 1 135 ? 16.934 1.005 -8.068 1.00 90.38 135 THR A CA 1
ATOM 1072 C C . THR A 1 135 ? 17.162 1.417 -9.527 1.00 90.38 135 THR A C 1
ATOM 1074 O O . THR A 1 135 ? 16.796 2.527 -9.893 1.00 90.38 135 THR A O 1
ATOM 1077 N N . ASP A 1 136 ? 17.792 0.577 -10.352 1.00 88.69 136 ASP A N 1
ATOM 1078 C CA . ASP A 1 136 ? 18.166 0.860 -11.741 1.00 88.69 136 ASP A CA 1
ATOM 1079 C C . ASP A 1 136 ? 17.223 0.110 -12.691 1.00 88.69 136 ASP A C 1
ATOM 1081 O O . ASP A 1 136 ? 17.268 -1.120 -12.808 1.00 88.69 136 ASP A O 1
ATOM 1085 N N . SER A 1 137 ? 16.346 0.840 -13.385 1.00 85.56 137 SER A N 1
ATOM 1086 C CA . SER A 1 137 ? 15.340 0.183 -14.228 1.00 85.56 137 SER A CA 1
ATOM 1087 C C . SER A 1 137 ? 15.922 -0.440 -15.503 1.00 85.56 137 SER A C 1
ATOM 1089 O O . SER A 1 137 ? 15.316 -1.376 -16.035 1.00 85.56 137 SER A O 1
ATOM 1091 N N . ALA A 1 138 ? 17.107 -0.012 -15.960 1.00 85.12 138 ALA A N 1
ATOM 1092 C CA . ALA A 1 138 ? 17.804 -0.665 -17.067 1.00 85.12 138 ALA A CA 1
ATOM 1093 C C . ALA A 1 138 ? 18.323 -2.045 -16.641 1.00 85.12 138 ALA A C 1
ATOM 1095 O O . ALA A 1 138 ? 18.162 -3.018 -17.379 1.00 85.12 138 ALA A O 1
ATOM 1096 N N . LYS A 1 139 ? 18.852 -2.172 -15.416 1.00 90.62 139 LYS A N 1
ATOM 1097 C CA . LYS A 1 139 ? 19.200 -3.483 -14.843 1.00 90.62 139 LYS A CA 1
ATOM 1098 C C . LYS A 1 139 ? 17.967 -4.352 -14.647 1.00 90.62 139 LYS A C 1
ATOM 1100 O O . LYS A 1 139 ? 17.981 -5.506 -15.072 1.00 90.62 139 LYS A O 1
ATOM 1105 N N . ASN A 1 140 ? 16.893 -3.797 -14.082 1.00 90.50 140 ASN A N 1
ATOM 1106 C CA . ASN A 1 140 ? 15.644 -4.530 -13.839 1.00 90.50 140 ASN A CA 1
ATOM 1107 C C . ASN A 1 140 ? 15.006 -5.064 -15.135 1.00 90.50 140 ASN A C 1
ATOM 1109 O O . ASN A 1 140 ? 14.336 -6.092 -15.103 1.00 90.50 140 ASN A O 1
ATOM 1113 N N . SER A 1 141 ? 15.232 -4.394 -16.269 1.00 85.56 141 SER A N 1
ATOM 1114 C CA . SER A 1 141 ? 14.751 -4.818 -17.595 1.00 85.56 141 SER A CA 1
ATOM 1115 C C . SER A 1 141 ? 15.793 -5.608 -18.402 1.00 85.56 141 SER A C 1
ATOM 1117 O O . SER A 1 141 ? 15.490 -6.087 -19.491 1.00 85.56 141 SER A O 1
ATOM 1119 N N . GLY A 1 142 ? 17.018 -5.732 -17.885 1.00 88.56 142 GLY A N 1
ATOM 1120 C CA . GLY A 1 142 ? 18.174 -6.315 -18.561 1.00 88.56 142 GLY A CA 1
ATOM 1121 C C . GLY A 1 142 ? 18.832 -7.404 -17.720 1.00 88.56 142 GLY A C 1
ATOM 1122 O O . GLY A 1 142 ? 18.262 -8.477 -17.522 1.00 88.56 142 GLY A O 1
ATOM 1123 N N . SER A 1 143 ? 20.046 -7.143 -17.226 1.00 92.94 143 SER A N 1
ATOM 1124 C CA . SER A 1 143 ? 20.869 -8.149 -16.537 1.00 92.94 143 SER A CA 1
ATOM 1125 C C . SER A 1 143 ? 20.213 -8.751 -15.288 1.00 92.94 143 SER A C 1
ATOM 1127 O O . SER A 1 143 ? 20.464 -9.910 -14.979 1.00 92.94 143 SER A O 1
ATOM 1129 N N . GLU A 1 144 ? 19.349 -7.999 -14.601 1.00 95.56 144 GLU A N 1
ATOM 1130 C CA . GLU A 1 144 ? 18.645 -8.423 -13.381 1.00 95.56 144 GLU A CA 1
ATOM 1131 C C . GLU A 1 144 ? 17.195 -8.851 -13.649 1.00 95.56 144 GLU A C 1
ATOM 1133 O O . GLU A 1 144 ? 16.421 -9.047 -12.713 1.00 95.56 144 GLU A O 1
ATOM 1138 N N . TYR A 1 145 ? 16.789 -9.033 -14.910 1.00 94.25 145 TYR A N 1
ATOM 1139 C CA . TYR A 1 145 ? 15.389 -9.303 -15.260 1.00 94.25 145 TYR A CA 1
ATOM 1140 C C . TYR A 1 145 ? 14.808 -10.549 -14.571 1.00 94.25 145 TYR A C 1
ATOM 1142 O O . TYR A 1 145 ? 13.656 -10.554 -14.129 1.00 94.25 145 TYR A O 1
ATOM 1150 N N . ALA A 1 146 ? 15.604 -11.611 -14.415 1.00 96.62 146 ALA A N 1
ATOM 1151 C CA . ALA A 1 146 ? 15.168 -12.816 -13.709 1.00 96.62 146 ALA A CA 1
ATOM 1152 C C . ALA A 1 146 ? 14.889 -12.551 -12.217 1.00 96.62 146 ALA A C 1
ATOM 1154 O O . ALA A 1 146 ? 13.919 -13.080 -11.665 1.00 96.62 146 ALA A O 1
ATOM 1155 N N . LEU A 1 147 ? 15.715 -11.719 -11.576 1.00 96.81 147 LEU A N 1
ATOM 1156 C CA . LEU A 1 147 ? 15.524 -11.295 -10.192 1.00 96.81 147 LEU A CA 1
ATOM 1157 C C . LEU A 1 147 ? 14.327 -10.348 -10.075 1.00 96.81 147 LEU A C 1
ATOM 1159 O O . LEU A 1 147 ? 13.468 -10.559 -9.223 1.00 96.81 147 LEU A O 1
ATOM 1163 N N . GLN A 1 148 ? 14.207 -9.385 -10.991 1.00 96.81 148 GLN A N 1
ATOM 1164 C CA . GLN A 1 148 ? 13.073 -8.467 -11.076 1.00 96.81 148 GLN A CA 1
ATOM 1165 C C . GLN A 1 148 ? 11.747 -9.221 -11.159 1.00 96.81 148 GLN A C 1
ATOM 1167 O O . GLN A 1 148 ? 10.838 -8.964 -10.375 1.00 96.81 148 GLN A O 1
ATOM 1172 N N . ARG A 1 149 ? 11.635 -10.209 -12.054 1.00 97.00 149 ARG A N 1
ATOM 1173 C CA . ARG A 1 149 ? 10.421 -11.029 -12.174 1.00 97.00 149 ARG A CA 1
ATOM 1174 C C . ARG A 1 149 ? 10.067 -11.774 -10.890 1.00 97.00 149 ARG A C 1
ATOM 1176 O O . ARG A 1 149 ? 8.881 -11.984 -10.627 1.00 97.00 149 ARG A O 1
ATOM 1183 N N . ARG A 1 150 ? 11.075 -12.203 -10.125 1.00 97.94 150 ARG A N 1
ATOM 1184 C CA . ARG A 1 150 ? 10.885 -12.865 -8.831 1.00 97.94 150 ARG A CA 1
ATOM 1185 C C . ARG A 1 150 ? 10.341 -11.880 -7.799 1.00 97.94 150 ARG A C 1
ATOM 1187 O O . ARG A 1 150 ? 9.292 -12.169 -7.231 1.00 97.94 150 ARG A O 1
ATOM 1194 N N . CYS A 1 151 ? 10.975 -10.716 -7.642 1.00 98.19 151 CYS A N 1
ATOM 1195 C CA . CYS A 1 151 ? 10.520 -9.665 -6.727 1.00 98.19 151 CYS A CA 1
ATOM 1196 C C . CYS A 1 151 ? 9.095 -9.196 -7.064 1.00 98.19 151 CYS A C 1
ATOM 1198 O O . CYS A 1 151 ? 8.242 -9.144 -6.181 1.00 98.19 151 CYS A O 1
ATOM 1200 N N . SER A 1 152 ? 8.794 -8.960 -8.346 1.00 97.75 152 SER A N 1
ATOM 1201 C CA . SER A 1 152 ? 7.455 -8.584 -8.820 1.00 97.75 152 SER A CA 1
ATOM 1202 C C . SER A 1 152 ? 6.383 -9.623 -8.489 1.00 97.75 152 SER A C 1
ATOM 1204 O O . SER A 1 152 ? 5.266 -9.265 -8.110 1.00 97.75 152 SER A O 1
ATOM 1206 N N . ARG A 1 153 ? 6.716 -10.916 -8.626 1.00 98.19 153 ARG A N 1
ATOM 1207 C CA . ARG A 1 153 ? 5.809 -12.015 -8.272 1.00 98.19 153 ARG A CA 1
ATOM 1208 C C . ARG A 1 153 ? 5.577 -12.066 -6.766 1.00 98.19 153 ARG A C 1
ATOM 1210 O O . ARG A 1 153 ? 4.429 -12.121 -6.353 1.00 98.19 153 ARG A O 1
ATOM 1217 N N . GLN A 1 154 ? 6.642 -11.989 -5.971 1.00 98.56 154 GLN A N 1
ATOM 1218 C CA . GLN A 1 154 ? 6.545 -11.970 -4.510 1.00 98.56 154 GLN A CA 1
ATOM 1219 C C . GLN A 1 154 ? 5.696 -10.788 -4.024 1.00 98.56 154 GLN A C 1
ATOM 1221 O O . GLN A 1 154 ? 4.819 -10.975 -3.190 1.00 98.56 154 GLN A O 1
ATOM 1226 N N . ALA A 1 155 ? 5.882 -9.593 -4.594 1.00 98.56 155 ALA A N 1
ATOM 1227 C CA . ALA A 1 155 ? 5.063 -8.425 -4.273 1.00 98.56 155 ALA A CA 1
ATOM 1228 C C . ALA A 1 155 ? 3.583 -8.624 -4.643 1.00 98.56 155 ALA A C 1
ATOM 1230 O O . ALA A 1 155 ? 2.705 -8.235 -3.874 1.00 98.56 155 ALA A O 1
ATOM 1231 N N . LEU A 1 156 ? 3.288 -9.259 -5.785 1.00 98.38 156 LEU A N 1
ATOM 1232 C CA . LEU A 1 156 ? 1.913 -9.582 -6.174 1.00 98.38 156 LEU A CA 1
ATOM 1233 C C . LEU A 1 156 ? 1.285 -10.634 -5.249 1.00 98.38 156 LEU A C 1
ATOM 1235 O O . LEU A 1 156 ? 0.135 -10.482 -4.849 1.00 98.38 156 LEU A O 1
ATOM 1239 N N . ASP A 1 157 ? 2.013 -11.690 -4.898 1.00 98.62 157 ASP A N 1
ATOM 1240 C CA . ASP A 1 157 ? 1.501 -12.751 -4.026 1.00 98.62 157 ASP A CA 1
ATOM 1241 C C . ASP A 1 157 ? 1.278 -12.237 -2.593 1.00 98.62 157 ASP A C 1
ATOM 1243 O O . ASP A 1 157 ? 0.225 -12.493 -2.001 1.00 98.62 157 ASP A O 1
ATOM 1247 N N . PHE A 1 158 ? 2.180 -11.387 -2.095 1.00 98.81 158 PHE A N 1
ATOM 1248 C CA . PHE A 1 158 ? 1.985 -10.633 -0.857 1.00 98.81 158 PHE A CA 1
ATOM 1249 C C . PHE A 1 158 ? 0.743 -9.743 -0.916 1.00 98.81 158 PHE A C 1
ATOM 1251 O O . PHE A 1 158 ? -0.065 -9.723 0.012 1.00 98.81 158 PHE A O 1
ATOM 1258 N N . MET A 1 159 ? 0.549 -9.025 -2.024 1.00 98.50 159 MET A N 1
ATOM 1259 C CA . MET A 1 159 ? -0.614 -8.166 -2.228 1.00 98.50 159 MET A CA 1
ATOM 1260 C C . MET A 1 159 ? -1.928 -8.951 -2.234 1.00 98.50 159 MET A C 1
ATOM 1262 O O . MET A 1 159 ? -2.910 -8.490 -1.655 1.00 98.50 159 MET A O 1
ATOM 1266 N N . LYS A 1 160 ? -1.955 -10.141 -2.845 1.00 98.44 160 LYS A N 1
ATOM 1267 C CA . LYS A 1 160 ? -3.122 -11.035 -2.818 1.00 98.44 160 LYS A CA 1
ATOM 1268 C C . LYS A 1 160 ? -3.458 -11.469 -1.396 1.00 98.44 160 LYS A C 1
ATOM 1270 O O . LYS A 1 160 ? -4.616 -11.394 -0.998 1.00 98.44 160 LYS A O 1
ATOM 1275 N N . LYS A 1 161 ? -2.450 -11.861 -0.609 1.00 98.44 161 LYS A N 1
ATOM 1276 C CA . LYS A 1 161 ? -2.638 -12.192 0.811 1.00 98.44 161 LYS A CA 1
ATOM 1277 C C . LYS A 1 161 ? -3.101 -10.986 1.621 1.00 98.44 161 LYS A C 1
ATOM 1279 O O . LYS A 1 161 ? -3.980 -11.134 2.460 1.00 98.44 161 LYS A O 1
ATOM 1284 N N . ALA A 1 162 ? -2.571 -9.795 1.351 1.00 98.50 162 ALA A N 1
ATOM 1285 C CA . ALA A 1 162 ? -3.038 -8.570 1.992 1.00 98.50 162 ALA A CA 1
ATOM 1286 C C . ALA A 1 162 ? -4.511 -8.276 1.669 1.00 98.50 162 ALA A C 1
ATOM 1288 O O . ALA A 1 162 ? -5.285 -7.968 2.569 1.00 98.50 162 ALA A O 1
ATOM 1289 N N . ALA A 1 163 ? -4.922 -8.449 0.411 1.00 98.00 163 ALA A N 1
ATOM 1290 C CA . ALA A 1 163 ? -6.300 -8.237 -0.025 1.00 98.00 163 ALA A CA 1
ATOM 1291 C C . ALA A 1 163 ? -7.311 -9.198 0.627 1.00 98.00 163 ALA A C 1
ATOM 1293 O O . ALA A 1 163 ? -8.491 -8.854 0.716 1.00 98.00 163 ALA A O 1
ATOM 1294 N N . SER A 1 164 ? -6.874 -10.383 1.067 1.00 97.38 164 SER A N 1
ATOM 1295 C CA . SER A 1 164 ? -7.750 -11.375 1.699 1.00 97.38 164 SER A CA 1
ATOM 1296 C C . SER A 1 164 ? -7.645 -11.429 3.226 1.00 97.38 164 SER A C 1
ATOM 1298 O O . SER A 1 164 ? -8.636 -11.761 3.872 1.00 97.38 164 SER A O 1
ATOM 1300 N N . ASN A 1 165 ? -6.471 -11.139 3.796 1.00 97.88 165 ASN A N 1
ATOM 1301 C CA . ASN A 1 165 ? -6.145 -11.486 5.184 1.00 97.88 165 ASN A CA 1
ATOM 1302 C C . ASN A 1 165 ? -5.603 -10.323 6.023 1.00 97.88 165 ASN A C 1
ATOM 1304 O O . ASN A 1 165 ? -5.478 -10.498 7.227 1.00 97.88 165 ASN A O 1
ATOM 1308 N N . ALA A 1 166 ? -5.236 -9.181 5.433 1.00 98.31 166 ALA A N 1
ATOM 1309 C CA . ALA A 1 166 ? -4.779 -8.045 6.232 1.00 98.31 166 ALA A CA 1
ATOM 1310 C C . ALA A 1 166 ? -5.972 -7.262 6.774 1.00 98.31 166 ALA A C 1
ATOM 1312 O O . ALA A 1 166 ? -6.984 -7.106 6.091 1.00 98.31 166 ALA A O 1
ATOM 1313 N N . GLU A 1 167 ? -5.828 -6.682 7.957 1.00 98.50 167 GLU A N 1
ATOM 1314 C CA . GLU A 1 167 ? -6.818 -5.742 8.479 1.00 98.50 167 GLU A CA 1
ATOM 1315 C C . GLU A 1 167 ? -6.676 -4.372 7.821 1.00 98.50 167 GLU A C 1
ATOM 1317 O O . GLU A 1 167 ? -7.674 -3.723 7.480 1.00 98.50 167 GLU A O 1
ATOM 1322 N N . VAL A 1 168 ? -5.424 -3.969 7.577 1.00 98.81 168 VAL A N 1
ATOM 1323 C CA . VAL A 1 168 ? -5.073 -2.757 6.845 1.00 98.81 168 VAL A CA 1
ATOM 1324 C C . VAL A 1 168 ? -4.176 -3.112 5.669 1.00 98.81 168 VAL A C 1
ATOM 1326 O O . VAL A 1 168 ? -3.057 -3.594 5.830 1.00 98.81 168 VAL A O 1
ATOM 1329 N N . MET A 1 169 ? -4.646 -2.807 4.465 1.00 98.62 169 MET A N 1
ATOM 1330 C CA . MET A 1 169 ? -3.867 -2.952 3.240 1.00 98.62 169 MET A CA 1
ATOM 1331 C C . MET A 1 169 ? -3.475 -1.577 2.707 1.00 98.62 169 MET A C 1
ATOM 1333 O O . MET A 1 169 ? -4.321 -0.695 2.574 1.00 98.62 169 MET A O 1
ATOM 1337 N N . ALA A 1 170 ? -2.213 -1.404 2.328 1.00 98.56 170 ALA A N 1
ATOM 1338 C CA . ALA A 1 170 ? -1.743 -0.213 1.640 1.00 98.56 170 ALA A CA 1
ATOM 1339 C C . ALA A 1 170 ? -1.046 -0.563 0.323 1.00 98.56 170 ALA A C 1
ATOM 1341 O O . ALA A 1 170 ? -0.186 -1.439 0.276 1.00 98.56 170 ALA A O 1
ATOM 1342 N N . TYR A 1 171 ? -1.390 0.155 -0.743 1.00 98.12 171 TYR A N 1
ATOM 1343 C CA . TYR A 1 171 ? -0.676 0.134 -2.013 1.00 98.12 171 TYR A CA 1
ATOM 1344 C C . TYR A 1 171 ? -0.118 1.518 -2.327 1.00 98.12 171 TYR A C 1
ATOM 1346 O O . TYR A 1 171 ? -0.881 2.482 -2.387 1.00 98.12 171 TYR A O 1
ATOM 1354 N N . ILE A 1 172 ? 1.190 1.595 -2.577 1.00 95.62 172 ILE A N 1
ATOM 1355 C CA . ILE A 1 172 ? 1.918 2.822 -2.908 1.00 95.62 172 ILE A CA 1
ATOM 1356 C C . ILE A 1 172 ? 2.678 2.582 -4.219 1.00 95.62 172 ILE A C 1
ATOM 1358 O O . ILE A 1 172 ? 3.688 1.882 -4.236 1.00 95.62 172 ILE A O 1
ATOM 1362 N N . GLY A 1 173 ? 2.213 3.138 -5.339 1.00 93.62 173 GLY A N 1
ATOM 1363 C CA . GLY A 1 173 ? 2.848 2.909 -6.643 1.00 93.62 173 GLY A CA 1
ATOM 1364 C C . GLY A 1 173 ? 2.009 3.351 -7.839 1.00 93.62 173 GLY A C 1
ATOM 1365 O O . GLY A 1 173 ? 1.016 4.071 -7.695 1.00 93.62 173 GLY A O 1
ATOM 1366 N N . HIS A 1 174 ? 2.408 2.924 -9.039 1.00 91.62 174 HIS A N 1
ATOM 1367 C CA . HIS A 1 174 ? 1.708 3.266 -10.277 1.00 91.62 174 HIS A CA 1
ATOM 1368 C C . HIS A 1 174 ? 0.481 2.411 -10.539 1.00 91.62 174 HIS A C 1
ATOM 1370 O O . HIS A 1 174 ? 0.470 1.201 -10.383 1.00 91.62 174 HIS A O 1
ATOM 1376 N N . SER A 1 175 ? -0.553 3.051 -11.077 1.00 91.44 175 SER A N 1
ATOM 1377 C CA . SER A 1 175 ? -1.789 2.369 -11.470 1.00 91.44 175 SER A CA 1
ATOM 1378 C C . SER A 1 175 ? -2.058 2.342 -12.971 1.00 91.44 175 SER A C 1
ATOM 1380 O O . SER A 1 175 ? -3.135 1.930 -13.400 1.00 91.44 175 SER A O 1
ATOM 1382 N N . ARG A 1 176 ? -1.097 2.818 -13.775 1.00 90.31 176 ARG A N 1
ATOM 1383 C CA . ARG A 1 176 ? -1.078 2.716 -15.247 1.00 90.31 176 ARG A CA 1
ATOM 1384 C C . ARG A 1 176 ? -2.405 3.074 -15.930 1.00 90.31 176 ARG A C 1
ATOM 1386 O O . ARG A 1 176 ? -2.878 2.380 -16.822 1.00 90.31 176 ARG A O 1
ATOM 1393 N N . GLY A 1 177 ? -3.021 4.177 -15.504 1.00 84.81 177 GLY A N 1
ATOM 1394 C CA . GLY A 1 177 ? -4.294 4.647 -16.063 1.00 84.81 177 GLY A CA 1
ATOM 1395 C C . GLY A 1 177 ? -5.511 3.801 -15.671 1.00 84.81 177 GLY A C 1
ATOM 1396 O O . GLY A 1 177 ? -6.466 3.726 -16.442 1.00 84.81 177 GLY A O 1
ATOM 1397 N N . GLY A 1 178 ? -5.473 3.161 -14.500 1.00 86.56 178 GLY A N 1
ATOM 1398 C CA . GLY A 1 178 ? -6.567 2.352 -13.960 1.00 86.56 178 GLY A CA 1
ATOM 1399 C C . GLY A 1 178 ? -6.455 0.852 -14.243 1.00 86.56 178 GLY A C 1
ATOM 1400 O O . GLY A 1 178 ? -7.402 0.123 -13.976 1.00 86.56 178 GLY A O 1
ATOM 1401 N N . GLY A 1 179 ? -5.314 0.376 -14.756 1.00 90.00 179 GLY A N 1
ATOM 1402 C CA . GLY A 1 179 ? -5.070 -1.049 -15.019 1.00 90.00 179 GLY A CA 1
ATOM 1403 C C . GLY A 1 179 ? -4.852 -1.908 -13.765 1.00 90.00 179 GLY A C 1
ATOM 1404 O O . GLY A 1 179 ? -4.737 -3.127 -13.866 1.00 90.00 179 GLY A O 1
ATOM 1405 N N . GLY A 1 180 ? -4.808 -1.278 -12.591 1.00 82.62 180 GLY A N 1
ATOM 1406 C CA . GLY A 1 180 ? -4.609 -1.927 -11.296 1.00 82.62 180 GLY A CA 1
ATOM 1407 C C . GLY A 1 180 ? -3.230 -1.655 -10.718 1.00 82.62 180 GLY A C 1
ATOM 1408 O O . GLY A 1 180 ? -2.461 -0.910 -11.329 1.00 82.62 180 GLY A O 1
ATOM 1409 N N . PRO A 1 181 ? -2.931 -2.180 -9.520 1.00 92.88 181 PRO A N 1
ATOM 1410 C CA . PRO A 1 181 ? -1.610 -1.981 -8.955 1.00 92.88 181 PRO A CA 1
ATOM 1411 C C . PRO A 1 181 ? -0.593 -2.645 -9.876 1.00 92.88 181 PRO A C 1
ATOM 1413 O O . PRO A 1 181 ? -0.810 -3.760 -10.352 1.00 92.88 181 PRO A O 1
ATOM 1416 N N . ASP A 1 182 ? 0.501 -1.949 -10.136 1.00 93.38 182 ASP A N 1
ATOM 1417 C CA . ASP A 1 182 ? 1.597 -2.493 -10.916 1.00 93.38 182 ASP A CA 1
ATOM 1418 C C . ASP A 1 182 ? 2.698 -2.980 -9.977 1.00 93.38 182 ASP A C 1
ATOM 1420 O O . ASP A 1 182 ? 3.207 -2.209 -9.160 1.00 93.38 182 ASP A O 1
ATOM 1424 N N . THR A 1 183 ? 3.042 -4.262 -10.063 1.00 95.75 183 THR A N 1
ATOM 1425 C CA . THR A 1 183 ? 4.222 -4.837 -9.398 1.00 95.75 183 THR A CA 1
ATOM 1426 C C . THR A 1 183 ? 5.298 -5.226 -10.407 1.00 95.75 183 THR A C 1
ATOM 1428 O O . THR A 1 183 ? 6.394 -5.615 -10.010 1.00 95.75 183 THR A O 1
ATOM 1431 N N . TYR A 1 184 ? 5.026 -5.123 -11.709 1.00 94.06 184 TYR A N 1
ATOM 1432 C CA . TYR A 1 184 ? 5.957 -5.486 -12.771 1.00 94.06 184 TYR A CA 1
ATOM 1433 C C . TYR A 1 184 ? 6.491 -4.228 -13.470 1.00 94.06 184 TYR A C 1
ATOM 1435 O O . TYR A 1 184 ? 5.852 -3.176 -13.431 1.00 94.06 184 TYR A O 1
ATOM 1443 N N . PRO A 1 185 ? 7.659 -4.308 -14.133 1.00 91.69 185 PRO A N 1
ATOM 1444 C CA . PRO A 1 185 ? 8.010 -3.328 -15.151 1.00 91.69 185 PRO A CA 1
ATOM 1445 C C . PRO A 1 185 ? 6.875 -3.210 -16.174 1.00 91.69 185 PRO A C 1
ATOM 1447 O O . PRO A 1 185 ? 6.229 -4.221 -16.472 1.00 91.69 185 PRO A O 1
ATOM 1450 N N . PRO A 1 186 ? 6.605 -2.015 -16.714 1.00 90.62 186 PRO A N 1
ATOM 1451 C CA . PRO A 1 186 ? 5.404 -1.830 -17.486 1.00 90.62 186 PRO A CA 1
ATOM 1452 C C . PRO A 1 186 ? 5.509 -2.453 -18.866 1.00 90.62 186 PRO A C 1
ATOM 1454 O O . PRO A 1 186 ? 6.582 -2.520 -19.464 1.00 90.62 186 PRO A O 1
ATOM 1457 N N . GLU A 1 187 ? 4.353 -2.797 -19.420 1.00 92.00 187 GLU A N 1
ATOM 1458 C CA . GLU A 1 187 ? 4.254 -3.119 -20.837 1.00 92.00 187 GLU A CA 1
ATOM 1459 C C . GLU A 1 187 ? 4.583 -1.890 -21.690 1.00 92.00 187 GLU A C 1
ATOM 1461 O O . GLU A 1 187 ? 4.118 -0.775 -21.416 1.00 92.00 187 GLU A O 1
ATOM 1466 N N . THR A 1 188 ? 5.375 -2.094 -22.744 1.00 90.50 188 THR A N 1
ATOM 1467 C CA . THR A 1 188 ? 5.866 -1.021 -23.618 1.00 90.50 188 THR A CA 1
ATOM 1468 C C . THR A 1 188 ? 5.427 -1.247 -25.062 1.00 90.50 188 THR A C 1
ATOM 1470 O O . THR A 1 188 ? 5.303 -2.379 -25.519 1.00 90.50 188 THR A O 1
ATOM 1473 N N . LYS A 1 189 ? 5.179 -0.158 -25.798 1.00 92.88 189 LYS A N 1
ATOM 1474 C CA . LYS A 1 189 ? 4.750 -0.186 -27.214 1.00 92.88 189 LYS A CA 1
ATOM 1475 C C . LYS A 1 189 ? 5.810 0.340 -28.188 1.00 92.88 189 LYS A C 1
ATOM 1477 O O . LYS A 1 189 ? 5.485 0.709 -29.314 1.00 92.88 189 LYS A O 1
ATOM 1482 N N . GLY A 1 190 ? 7.054 0.441 -27.733 1.00 89.56 190 GLY A N 1
ATOM 1483 C CA . GLY A 1 190 ? 8.166 1.045 -28.463 1.00 89.56 190 GLY A CA 1
ATOM 1484 C C . GLY A 1 190 ? 8.954 2.016 -27.591 1.00 89.56 190 GLY A C 1
ATOM 1485 O O . GLY A 1 190 ? 8.842 1.984 -26.365 1.00 89.56 190 GLY A O 1
ATOM 1486 N N . VAL A 1 191 ? 9.726 2.884 -28.239 1.00 89.38 191 VAL A N 1
ATOM 1487 C CA . VAL A 1 191 ? 10.537 3.931 -27.605 1.00 89.38 191 VAL A CA 1
ATOM 1488 C C . VAL A 1 191 ? 10.152 5.315 -28.137 1.00 89.38 191 VAL A C 1
ATOM 1490 O O . VAL A 1 191 ? 9.581 5.420 -29.224 1.00 89.38 191 VAL A O 1
ATOM 1493 N N . ASP A 1 192 ? 10.411 6.369 -27.366 1.00 85.75 192 ASP A N 1
ATOM 1494 C CA . ASP A 1 192 ? 10.272 7.757 -27.802 1.00 85.75 192 ASP A CA 1
ATOM 1495 C C . ASP A 1 192 ? 11.473 8.224 -28.644 1.00 85.75 192 ASP A C 1
ATOM 1497 O O . ASP A 1 192 ? 12.367 7.442 -28.973 1.00 85.75 192 ASP A O 1
ATOM 1501 N N . ALA A 1 193 ? 11.470 9.502 -29.039 1.00 87.12 193 ALA A N 1
ATOM 1502 C CA . ALA A 1 193 ? 12.518 10.090 -29.876 1.00 87.12 193 ALA A CA 1
ATOM 1503 C C . ALA A 1 193 ? 13.909 10.070 -29.217 1.00 87.12 193 ALA A C 1
ATOM 1505 O O . ALA A 1 193 ? 14.913 10.059 -29.926 1.00 87.12 193 ALA A O 1
ATOM 1506 N N . ASP A 1 194 ? 13.957 10.023 -27.886 1.00 83.06 194 ASP A N 1
ATOM 1507 C CA . ASP A 1 194 ? 15.187 9.976 -27.098 1.00 83.06 194 ASP A CA 1
ATOM 1508 C C . ASP A 1 194 ? 15.595 8.523 -26.766 1.00 83.06 194 ASP A C 1
ATOM 1510 O O . ASP A 1 194 ? 16.567 8.285 -26.050 1.00 83.06 194 ASP A O 1
ATOM 1514 N N . GLY A 1 195 ? 14.867 7.531 -27.299 1.00 82.44 195 GLY A N 1
ATOM 1515 C CA . GLY A 1 195 ? 15.129 6.107 -27.099 1.00 82.44 195 GLY A CA 1
ATOM 1516 C C . GLY A 1 195 ? 14.572 5.540 -25.791 1.00 82.44 195 GLY A C 1
ATOM 1517 O O . GLY A 1 195 ? 14.869 4.391 -25.457 1.00 82.44 195 GLY A O 1
ATOM 1518 N N . PHE A 1 196 ? 13.749 6.290 -25.052 1.00 81.44 196 PHE A N 1
ATOM 1519 C CA . PHE A 1 196 ? 13.160 5.804 -23.807 1.00 81.44 196 PHE A CA 1
ATOM 1520 C C . PHE A 1 196 ? 11.905 4.970 -24.065 1.00 81.44 196 PHE A C 1
ATOM 1522 O O . PHE A 1 196 ? 11.066 5.374 -24.869 1.00 81.44 196 PHE A O 1
ATOM 1529 N N . PRO A 1 197 ? 11.708 3.838 -23.366 1.00 83.88 197 PRO A N 1
ATOM 1530 C CA . PRO A 1 197 ? 10.505 3.033 -23.529 1.00 83.88 197 PRO A CA 1
ATOM 1531 C C . PRO A 1 197 ? 9.217 3.839 -23.314 1.00 83.88 197 PRO A C 1
ATOM 1533 O O . PRO A 1 197 ? 9.138 4.709 -22.451 1.00 83.88 197 PRO A O 1
ATOM 1536 N N . LEU A 1 198 ? 8.177 3.543 -24.090 1.00 87.06 198 LEU A N 1
ATOM 1537 C CA . LEU A 1 198 ? 6.860 4.163 -23.966 1.00 87.06 198 LEU A CA 1
ATOM 1538 C C . LEU A 1 198 ? 5.863 3.158 -23.398 1.00 87.06 198 LEU A C 1
ATOM 1540 O O . LEU A 1 198 ? 5.539 2.172 -24.061 1.00 87.06 198 LEU A O 1
ATOM 1544 N N . THR A 1 199 ? 5.320 3.437 -22.210 1.00 89.19 199 THR A N 1
ATOM 1545 C CA . THR A 1 199 ? 4.271 2.616 -21.586 1.00 89.19 199 THR A CA 1
ATOM 1546 C C . THR A 1 199 ? 3.046 2.469 -22.497 1.00 89.19 199 THR A C 1
ATOM 1548 O O . THR A 1 199 ? 2.496 3.457 -23.003 1.00 89.19 199 THR A O 1
ATOM 1551 N N . ASP A 1 200 ? 2.557 1.239 -22.662 1.00 92.69 200 ASP A N 1
ATOM 1552 C CA . ASP A 1 200 ? 1.309 0.953 -23.368 1.00 92.69 200 ASP A CA 1
ATOM 1553 C C . ASP A 1 200 ? 0.086 1.108 -22.449 1.00 92.69 200 ASP A C 1
ATOM 1555 O O . ASP A 1 200 ? -0.530 0.146 -21.994 1.00 92.69 200 ASP A O 1
ATOM 1559 N N . PHE A 1 201 ? -0.338 2.350 -22.206 1.00 91.81 201 PHE A N 1
ATOM 1560 C CA . PHE A 1 201 ? -1.569 2.619 -21.449 1.00 91.81 201 PHE A CA 1
ATOM 1561 C C . PHE A 1 201 ? -2.838 2.021 -22.088 1.00 91.81 201 PHE A C 1
ATOM 1563 O O . PHE A 1 201 ? -3.851 1.858 -21.406 1.00 91.81 201 PHE A O 1
ATOM 1570 N N . SER A 1 202 ? -2.832 1.705 -23.388 1.00 93.69 202 SER A N 1
ATOM 1571 C CA . SER A 1 202 ? -3.980 1.071 -24.045 1.00 93.69 202 SER A CA 1
ATOM 1572 C C . SER A 1 202 ? -4.083 -0.412 -23.702 1.00 93.69 202 SER A C 1
ATOM 1574 O O . SER A 1 202 ? -5.204 -0.904 -23.571 1.00 93.69 202 SER A O 1
ATOM 1576 N N . TYR A 1 203 ? -2.958 -1.106 -23.511 1.00 94.69 203 TYR A N 1
ATOM 1577 C CA . TYR A 1 203 ? -2.935 -2.436 -22.899 1.00 94.69 203 TYR A CA 1
ATOM 1578 C C . TYR A 1 203 ? -3.586 -2.400 -21.512 1.00 94.69 203 TYR A C 1
ATOM 1580 O O . TYR A 1 203 ? -4.618 -3.039 -21.324 1.00 94.69 203 TYR A O 1
ATOM 1588 N N . TYR A 1 204 ? -3.094 -1.562 -20.593 1.00 94.56 204 TYR A N 1
ATOM 1589 C CA . TYR A 1 204 ? -3.593 -1.510 -19.210 1.00 94.56 204 TYR A CA 1
ATOM 1590 C C . TYR A 1 204 ? -5.081 -1.177 -19.089 1.00 94.56 204 TYR A C 1
ATOM 1592 O O . TYR A 1 204 ? -5.782 -1.779 -18.278 1.00 94.56 204 TYR A O 1
ATOM 1600 N N . ARG A 1 205 ? -5.592 -0.254 -19.913 1.00 92.50 205 ARG A N 1
ATOM 1601 C CA . ARG A 1 205 ? -7.029 0.064 -19.931 1.00 92.50 205 ARG A CA 1
ATOM 1602 C C . ARG A 1 205 ? -7.894 -1.100 -20.412 1.00 92.50 205 ARG A C 1
ATOM 1604 O O . ARG A 1 205 ? -9.043 -1.194 -19.997 1.00 92.50 205 ARG A O 1
ATOM 1611 N N . ARG A 1 206 ? -7.365 -1.949 -21.299 1.00 93.88 206 ARG A N 1
ATOM 1612 C CA . ARG A 1 206 ? -8.092 -3.074 -21.902 1.00 93.88 206 ARG A CA 1
ATOM 1613 C C . ARG A 1 206 ? -8.022 -4.336 -21.049 1.00 93.88 206 ARG A C 1
ATOM 1615 O O . ARG A 1 206 ? -9.029 -5.020 -20.932 1.00 93.88 206 ARG A O 1
ATOM 1622 N N . THR A 1 207 ? -6.847 -4.661 -20.519 1.00 94.12 207 THR A N 1
ATOM 1623 C CA . THR A 1 207 ? -6.585 -5.947 -19.854 1.00 94.12 207 THR A CA 1
ATOM 1624 C C . THR A 1 207 ? -6.628 -5.867 -18.337 1.00 94.12 207 THR A C 1
ATOM 1626 O O . THR A 1 207 ? -6.732 -6.908 -17.710 1.00 94.12 207 THR A O 1
ATOM 1629 N N . GLN A 1 208 ? -6.534 -4.664 -17.754 1.00 95.06 208 GLN A N 1
ATOM 1630 C CA . GLN A 1 208 ? -6.600 -4.417 -16.306 1.00 95.06 208 GLN A CA 1
ATOM 1631 C C . GLN A 1 208 ? -5.863 -5.470 -15.451 1.00 95.06 208 GLN A C 1
ATOM 1633 O O . GLN A 1 208 ? -6.429 -5.992 -14.486 1.00 95.06 208 GLN A O 1
ATOM 1638 N N . PRO A 1 209 ? -4.600 -5.799 -15.782 1.00 94.81 209 PRO A N 1
ATOM 1639 C CA . PRO A 1 209 ? -3.956 -7.019 -15.303 1.00 94.81 209 PRO A CA 1
ATOM 1640 C C . PRO A 1 209 ? -3.837 -7.061 -13.777 1.00 94.81 209 PRO A C 1
ATOM 1642 O O . PRO A 1 209 ? -4.016 -8.117 -13.173 1.00 94.81 209 PRO A O 1
ATOM 1645 N N . GLY A 1 210 ? -3.583 -5.915 -13.140 1.00 94.56 210 GLY A N 1
ATOM 1646 C CA . GLY A 1 210 ? -3.472 -5.832 -11.688 1.00 94.56 210 GLY A CA 1
ATOM 1647 C C . GLY A 1 210 ? -4.823 -5.986 -10.983 1.00 94.56 2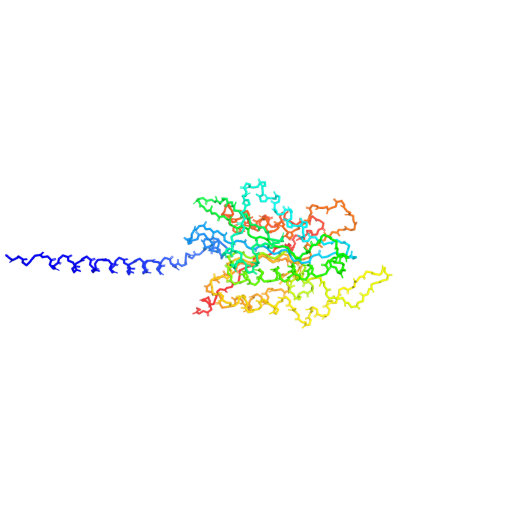10 GLY A C 1
ATOM 1648 O O . GLY A 1 210 ? -4.899 -6.628 -9.940 1.00 94.56 210 GLY A O 1
ATOM 1649 N N . LEU A 1 211 ? -5.904 -5.432 -11.544 1.00 94.94 211 LEU A N 1
ATOM 1650 C CA . LEU A 1 211 ? -7.242 -5.582 -10.959 1.00 94.94 211 LEU A CA 1
ATOM 1651 C C . LEU A 1 211 ? -7.765 -7.006 -11.118 1.00 94.94 211 LEU A C 1
ATOM 1653 O O . LEU A 1 211 ? -8.319 -7.571 -10.175 1.00 94.94 211 LEU A O 1
ATOM 1657 N N . ASP A 1 212 ? -7.574 -7.600 -12.293 1.00 94.94 212 ASP A N 1
ATOM 1658 C CA . ASP A 1 212 ? -8.007 -8.970 -12.552 1.00 94.94 212 ASP A CA 1
ATOM 1659 C C . ASP A 1 212 ? -7.252 -9.974 -11.678 1.00 94.94 212 ASP A C 1
ATOM 1661 O O . ASP A 1 212 ? -7.869 -10.901 -11.150 1.00 94.94 212 ASP A O 1
ATOM 1665 N N . ALA A 1 213 ? -5.963 -9.736 -11.417 1.00 96.12 213 ALA A N 1
ATOM 1666 C CA . ALA A 1 213 ? -5.169 -10.562 -10.513 1.00 96.12 213 ALA A CA 1
ATOM 1667 C C . ALA A 1 213 ? -5.637 -10.528 -9.046 1.00 96.12 213 ALA A C 1
ATOM 1669 O O . ALA A 1 213 ? -5.344 -11.478 -8.325 1.00 96.12 213 ALA A O 1
ATOM 1670 N N . LEU A 1 214 ? -6.337 -9.471 -8.608 1.00 96.69 214 LEU A N 1
ATOM 1671 C CA . LEU A 1 214 ? -6.774 -9.283 -7.213 1.00 96.69 214 LEU A CA 1
ATOM 1672 C C . LEU A 1 214 ? -8.271 -9.483 -6.987 1.00 96.69 214 LEU A C 1
ATOM 1674 O O . LEU A 1 214 ? -8.718 -9.558 -5.841 1.00 96.69 214 LEU A O 1
ATOM 1678 N N . ARG A 1 215 ? -9.067 -9.542 -8.060 1.00 94.50 215 ARG A N 1
ATOM 1679 C CA . ARG A 1 215 ? -10.533 -9.589 -7.976 1.00 94.50 215 ARG A CA 1
ATOM 1680 C C . ARG A 1 215 ? -11.022 -10.717 -7.068 1.00 94.50 215 ARG A C 1
ATOM 1682 O O . ARG A 1 215 ? -11.915 -10.500 -6.255 1.00 94.50 215 ARG A O 1
ATOM 1689 N N . GLY A 1 216 ? -10.436 -11.906 -7.215 1.00 95.38 216 GLY A N 1
ATOM 1690 C CA . GLY A 1 216 ? -10.787 -13.066 -6.401 1.00 95.38 216 GLY A CA 1
ATOM 1691 C C . GLY A 1 216 ? -10.415 -12.876 -4.932 1.00 95.38 216 GLY A C 1
ATOM 1692 O O . GLY A 1 216 ? -11.214 -13.202 -4.060 1.00 95.38 216 GLY A O 1
ATOM 1693 N N . ASP A 1 217 ? -9.246 -12.307 -4.646 1.00 97.44 217 ASP A N 1
ATOM 1694 C CA . ASP A 1 217 ? -8.700 -12.216 -3.289 1.00 97.44 217 ASP A CA 1
ATOM 1695 C C . ASP A 1 217 ? -9.487 -11.269 -2.383 1.00 97.44 217 ASP A C 1
ATOM 1697 O O . ASP A 1 217 ? -9.821 -11.649 -1.261 1.00 97.44 217 ASP A O 1
ATOM 1701 N N . PHE A 1 218 ? -9.911 -10.108 -2.894 1.00 95.38 218 PHE A N 1
ATOM 1702 C CA . PHE A 1 218 ? -10.775 -9.200 -2.131 1.00 95.38 218 PHE A CA 1
ATOM 1703 C C . PHE A 1 218 ? -12.129 -9.811 -1.772 1.00 95.38 218 PHE A C 1
ATOM 1705 O O . PHE A 1 218 ? -12.753 -9.358 -0.820 1.00 95.38 218 PHE A O 1
ATOM 1712 N N . SER A 1 219 ? -12.594 -10.833 -2.491 1.00 92.31 219 SER A N 1
ATOM 1713 C CA . SER A 1 219 ? -13.869 -11.496 -2.193 1.00 92.31 219 SER A CA 1
ATOM 1714 C C . SER A 1 219 ? -13.755 -12.665 -1.206 1.00 92.31 219 SER A C 1
ATOM 1716 O O . SER A 1 219 ? -14.780 -13.155 -0.743 1.00 92.31 219 SER A O 1
ATOM 1718 N N . LYS A 1 220 ? -12.536 -13.115 -0.861 1.00 94.25 220 LYS A N 1
ATOM 1719 C CA . LYS A 1 220 ? -12.324 -14.344 -0.070 1.00 94.25 220 LYS A CA 1
ATOM 1720 C C . LYS A 1 220 ? -12.743 -14.230 1.391 1.00 94.25 220 LYS A C 1
ATOM 1722 O O . LYS A 1 220 ? -13.229 -15.207 1.949 1.00 94.25 220 LYS A O 1
ATOM 1727 N N . SER A 1 221 ? -12.522 -13.074 2.011 1.00 93.25 221 SER A N 1
ATOM 1728 C CA . SER A 1 221 ? -12.850 -12.857 3.422 1.00 93.25 221 SER A CA 1
ATOM 1729 C C . SER A 1 221 ? -14.075 -11.955 3.552 1.00 93.25 221 SER A C 1
ATOM 1731 O O . SER A 1 221 ? -14.054 -10.852 3.013 1.00 93.25 221 SER A O 1
ATOM 1733 N N . PRO A 1 222 ? -15.142 -12.347 4.262 1.00 94.75 222 PRO A N 1
ATOM 1734 C CA . PRO A 1 222 ? -16.253 -11.439 4.551 1.00 94.75 222 PRO A CA 1
ATOM 1735 C C . PRO A 1 222 ? -15.894 -10.365 5.594 1.00 94.75 222 PRO A C 1
ATOM 1737 O O . PRO A 1 222 ? -16.591 -9.349 5.681 1.00 94.75 222 PRO A O 1
ATOM 1740 N N . HIS A 1 223 ? -14.800 -10.557 6.343 1.00 95.81 223 HIS A N 1
ATOM 1741 C CA . HIS A 1 223 ? -14.430 -9.732 7.498 1.00 95.81 223 HIS A CA 1
ATOM 1742 C C . HIS A 1 223 ? -13.186 -8.853 7.297 1.00 95.81 223 HIS A C 1
ATOM 1744 O O . HIS A 1 223 ? -12.923 -8.009 8.141 1.00 95.81 223 HIS A O 1
ATOM 1750 N N . LEU A 1 224 ? -12.410 -9.035 6.223 1.00 97.12 224 LEU A N 1
ATOM 1751 C CA . LEU A 1 224 ? -11.151 -8.308 5.988 1.00 97.12 224 LEU A CA 1
ATOM 1752 C C . LEU A 1 224 ? -10.999 -7.932 4.515 1.00 97.12 224 LEU A C 1
ATOM 1754 O O . LEU A 1 224 ? -11.437 -8.716 3.675 1.00 97.12 224 LEU A O 1
ATOM 1758 N N . PRO A 1 225 ? -10.362 -6.805 4.150 1.00 97.94 225 PRO A N 1
ATOM 1759 C CA . PRO A 1 225 ? -9.736 -5.808 5.023 1.00 97.94 225 PRO A CA 1
ATOM 1760 C C . PRO A 1 225 ? -10.723 -4.754 5.543 1.00 97.94 225 PRO A C 1
ATOM 1762 O O . PRO A 1 225 ? -11.702 -4.408 4.872 1.00 97.94 225 PRO A O 1
ATOM 1765 N N . HIS A 1 226 ? -10.421 -4.176 6.706 1.00 98.25 226 HIS A N 1
ATOM 1766 C CA . HIS A 1 226 ? -11.178 -3.070 7.301 1.00 98.25 226 HIS A CA 1
ATOM 1767 C C . HIS A 1 226 ? -10.825 -1.719 6.670 1.00 98.25 226 HIS A C 1
ATOM 1769 O O . HIS A 1 226 ? -11.712 -0.890 6.437 1.00 98.25 226 HIS A O 1
ATOM 1775 N N . ILE A 1 227 ? -9.543 -1.503 6.359 1.00 98.69 227 ILE A N 1
ATOM 1776 C CA . ILE A 1 227 ? -9.042 -0.267 5.749 1.00 98.69 227 ILE A CA 1
ATOM 1777 C C . ILE A 1 227 ? -8.162 -0.598 4.541 1.00 98.69 227 ILE A C 1
ATOM 1779 O O . ILE A 1 227 ? -7.276 -1.447 4.612 1.00 98.69 227 ILE A O 1
ATOM 1783 N N . ILE A 1 228 ? -8.377 0.111 3.432 1.00 98.62 228 ILE A N 1
ATOM 1784 C CA . ILE A 1 228 ? -7.528 0.051 2.240 1.00 98.62 228 ILE A CA 1
ATOM 1785 C C . ILE A 1 228 ? -7.030 1.460 1.915 1.00 98.62 228 ILE A C 1
ATOM 1787 O O . ILE A 1 228 ? -7.815 2.342 1.568 1.00 98.62 228 ILE A O 1
ATOM 1791 N N . ALA A 1 229 ? -5.720 1.675 1.969 1.00 98.25 229 ALA A N 1
ATOM 1792 C CA . ALA A 1 229 ? -5.079 2.876 1.449 1.00 98.25 229 ALA A CA 1
ATOM 1793 C C . ALA A 1 229 ? -4.514 2.596 0.054 1.00 98.25 229 ALA A C 1
ATOM 1795 O O . ALA A 1 229 ? -3.574 1.824 -0.104 1.00 98.25 229 ALA A O 1
ATOM 1796 N N . TRP A 1 230 ? -5.073 3.220 -0.978 1.00 97.50 230 TRP A N 1
ATOM 1797 C CA . TRP A 1 230 ? -4.640 3.019 -2.359 1.00 97.50 230 TRP A CA 1
ATOM 1798 C C . TRP A 1 230 ? -4.075 4.313 -2.932 1.00 97.50 230 TRP A C 1
ATOM 1800 O O . TRP A 1 230 ? -4.784 5.120 -3.541 1.00 97.50 230 TRP A O 1
ATOM 1810 N N . THR A 1 231 ? -2.782 4.534 -2.723 1.00 93.94 231 THR A N 1
ATOM 1811 C CA . THR A 1 231 ? -2.135 5.840 -2.889 1.00 93.94 231 THR A CA 1
ATOM 1812 C C . THR A 1 231 ? -1.468 6.030 -4.252 1.00 93.94 231 THR A C 1
ATOM 1814 O O . THR A 1 231 ? -0.461 6.722 -4.396 1.00 93.94 231 THR A O 1
ATOM 1817 N N . SER A 1 232 ? -2.070 5.459 -5.296 1.00 92.94 232 SER A N 1
ATOM 1818 C CA . SER A 1 232 ? -1.689 5.709 -6.686 1.00 92.94 232 SER A CA 1
ATOM 1819 C C . SER A 1 232 ? -2.415 6.916 -7.276 1.00 92.94 232 SER A C 1
ATOM 1821 O O . SER A 1 232 ? -3.459 7.322 -6.774 1.00 92.94 232 SER A O 1
ATOM 1823 N N . CYS A 1 233 ? -1.884 7.486 -8.359 1.00 91.06 233 CYS A N 1
ATOM 1824 C CA . CYS A 1 233 ? -2.467 8.639 -9.050 1.00 91.06 233 CYS A CA 1
ATOM 1825 C C . CYS A 1 233 ? -3.930 8.423 -9.470 1.00 91.06 233 CYS A C 1
ATOM 1827 O O . CYS A 1 233 ? -4.244 7.447 -10.155 1.00 91.06 233 CYS A O 1
ATOM 1829 N N . ARG A 1 234 ? -4.795 9.393 -9.141 1.00 92.69 234 ARG A N 1
ATOM 1830 C CA . ARG A 1 234 ? -6.231 9.425 -9.477 1.00 92.69 234 ARG A CA 1
ATOM 1831 C C . ARG A 1 234 ? -6.975 8.143 -9.086 1.00 92.69 234 ARG A C 1
ATOM 1833 O O . ARG A 1 234 ? -7.916 7.735 -9.779 1.00 92.69 234 ARG A O 1
ATOM 1840 N N . SER A 1 235 ? -6.552 7.497 -8.000 1.00 95.31 235 SER A N 1
ATOM 1841 C CA . SER A 1 235 ? -7.086 6.200 -7.592 1.00 95.31 235 SER A CA 1
ATOM 1842 C C . SER A 1 235 ? -8.580 6.243 -7.279 1.00 95.31 235 SER A C 1
ATOM 1844 O O . SER A 1 235 ? -9.273 5.257 -7.513 1.00 95.31 235 SER A O 1
ATOM 1846 N N . GLU A 1 236 ? -9.115 7.391 -6.862 1.00 95.94 236 GLU A N 1
ATOM 1847 C CA . GLU A 1 236 ? -10.549 7.565 -6.640 1.00 95.94 236 GLU A CA 1
ATOM 1848 C C . GLU A 1 236 ? -11.348 7.351 -7.930 1.00 95.94 236 GLU A C 1
ATOM 1850 O O . GLU A 1 236 ? -12.214 6.473 -7.982 1.00 95.94 236 GLU A O 1
ATOM 1855 N N . SER A 1 237 ? -10.990 8.069 -8.995 1.00 94.69 237 SER A N 1
ATOM 1856 C CA . SER A 1 237 ? -11.691 7.983 -10.278 1.00 94.69 237 SER A CA 1
ATOM 1857 C C . SER A 1 237 ? -11.516 6.621 -10.957 1.00 94.69 237 SER A C 1
ATOM 1859 O O . SER A 1 237 ? -12.404 6.163 -11.675 1.00 94.69 237 SER A O 1
ATOM 1861 N N . HIS A 1 238 ? -10.381 5.957 -10.718 1.00 94.00 238 HIS A N 1
ATOM 1862 C CA . HIS A 1 238 ? -10.068 4.670 -11.329 1.00 94.00 238 HIS A CA 1
ATOM 1863 C C . HIS A 1 238 ? -10.686 3.482 -10.590 1.00 94.00 238 HIS A C 1
ATOM 1865 O O . HIS A 1 238 ? -11.133 2.538 -11.241 1.00 94.00 238 HIS A O 1
ATOM 1871 N N . PHE A 1 239 ? -10.722 3.506 -9.254 1.00 96.25 239 PHE A N 1
ATOM 1872 C CA . PHE A 1 239 ? -10.946 2.289 -8.471 1.00 96.25 239 PHE A CA 1
ATOM 1873 C C . PHE A 1 239 ? -12.165 2.318 -7.558 1.00 96.25 239 PHE A C 1
ATOM 1875 O O . PHE A 1 239 ? -12.593 1.245 -7.144 1.00 96.25 239 PHE A O 1
ATOM 1882 N N . SER A 1 240 ? -12.795 3.469 -7.288 1.00 96.06 240 SER A N 1
ATOM 1883 C CA . SER A 1 240 ? -13.935 3.520 -6.349 1.00 96.06 240 SER A CA 1
ATOM 1884 C C . SER A 1 240 ? -15.065 2.566 -6.734 1.00 96.06 240 SER A C 1
ATOM 1886 O O . SER A 1 240 ? -15.552 1.798 -5.907 1.00 96.06 240 SER A O 1
ATOM 1888 N N . ARG A 1 241 ? -15.454 2.558 -8.018 1.00 96.06 241 ARG A N 1
ATOM 1889 C CA . ARG A 1 241 ? -16.492 1.647 -8.524 1.00 96.06 241 ARG A CA 1
ATOM 1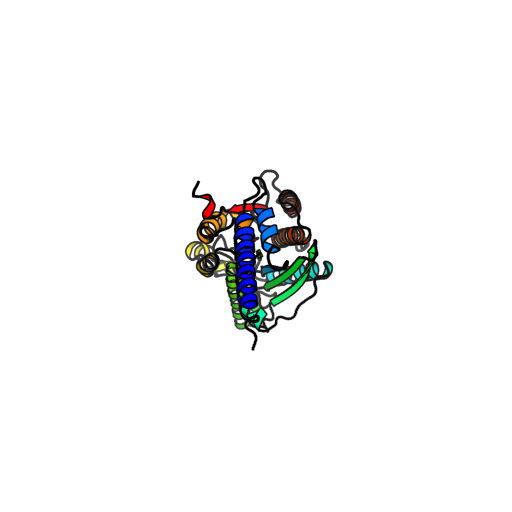890 C C . ARG A 1 241 ? -16.052 0.187 -8.460 1.00 96.06 241 ARG A C 1
ATOM 1892 O O . ARG A 1 241 ? -16.860 -0.680 -8.146 1.00 96.06 241 ARG A O 1
ATOM 1899 N N . TRP A 1 242 ? -14.790 -0.087 -8.776 1.00 96.38 242 TRP A N 1
ATOM 1900 C CA . TRP A 1 242 ? -14.256 -1.443 -8.745 1.00 96.38 242 TRP A CA 1
ATOM 1901 C C . TRP A 1 242 ? -14.242 -1.999 -7.316 1.00 96.38 242 TRP A C 1
ATOM 1903 O O . TRP A 1 242 ? -14.792 -3.075 -7.093 1.00 96.38 242 TRP A O 1
ATOM 1913 N N . PHE A 1 243 ? -13.743 -1.226 -6.346 1.00 97.56 243 PHE A N 1
ATOM 1914 C CA . PHE A 1 243 ? -13.802 -1.566 -4.924 1.00 97.56 243 PHE A CA 1
ATOM 1915 C C . PHE A 1 243 ? -15.238 -1.768 -4.443 1.00 97.56 243 PHE A C 1
ATOM 1917 O O . PHE A 1 243 ? -15.522 -2.770 -3.796 1.00 97.56 243 PHE A O 1
ATOM 1924 N N . GLY A 1 244 ? -16.163 -0.883 -4.829 1.00 96.81 244 GLY A N 1
ATOM 1925 C CA . GLY A 1 244 ? -17.586 -1.038 -4.518 1.00 96.81 244 GLY A CA 1
ATOM 1926 C C . GLY A 1 244 ? -18.174 -2.370 -4.993 1.00 96.81 244 GLY A C 1
ATOM 1927 O O . GLY A 1 244 ? -19.033 -2.929 -4.319 1.00 96.81 244 GLY A O 1
ATOM 1928 N N . ASN A 1 245 ? -17.685 -2.915 -6.111 1.00 95.81 245 ASN A N 1
ATOM 1929 C CA . ASN A 1 245 ? -18.113 -4.221 -6.607 1.00 95.81 245 ASN A CA 1
ATOM 1930 C C . ASN A 1 245 ? -17.451 -5.371 -5.836 1.00 95.81 245 ASN A C 1
ATOM 1932 O O . ASN A 1 245 ? -18.156 -6.241 -5.325 1.00 95.81 245 ASN A O 1
ATOM 1936 N N . VAL A 1 246 ? -16.116 -5.387 -5.740 1.00 96.19 246 VAL A N 1
ATOM 1937 C CA . VAL A 1 246 ? -15.377 -6.527 -5.157 1.00 96.19 246 VAL A CA 1
ATOM 1938 C C . VAL A 1 246 ? -15.501 -6.614 -3.633 1.00 96.19 246 VAL A C 1
ATOM 1940 O O . VAL A 1 246 ? -15.331 -7.690 -3.073 1.00 96.19 246 VAL A O 1
ATOM 1943 N N . LEU A 1 247 ? -15.854 -5.510 -2.966 1.00 96.56 247 LEU A N 1
ATOM 1944 C CA . LEU A 1 247 ? -16.089 -5.443 -1.519 1.00 96.56 247 LEU A CA 1
ATOM 1945 C C . LEU A 1 247 ? -17.584 -5.442 -1.155 1.00 96.56 247 LEU A C 1
ATOM 1947 O O . LEU A 1 247 ? -17.933 -5.317 0.013 1.00 96.56 247 LEU A O 1
ATOM 1951 N N . SER A 1 248 ? -18.490 -5.599 -2.126 1.00 94.69 248 SER A N 1
ATOM 1952 C CA . SER A 1 248 ? -19.940 -5.546 -1.868 1.00 94.69 248 SER A CA 1
ATOM 1953 C C . SER A 1 248 ? -20.458 -6.638 -0.921 1.00 94.69 248 SER A C 1
ATOM 1955 O O . SER A 1 248 ? -21.519 -6.469 -0.324 1.00 94.69 248 SER A O 1
ATOM 1957 N N . GLY A 1 249 ? -19.719 -7.743 -0.783 1.00 93.31 249 GLY A N 1
ATOM 1958 C CA . GLY A 1 249 ? -20.055 -8.869 0.090 1.00 93.31 249 GLY A CA 1
ATOM 1959 C C . GLY A 1 249 ? -19.526 -8.765 1.523 1.00 93.31 249 GLY A C 1
ATOM 1960 O O . GLY A 1 249 ? -19.727 -9.702 2.286 1.00 93.31 249 GLY A O 1
ATOM 1961 N N . LYS A 1 250 ? -18.842 -7.677 1.909 1.00 95.62 250 LYS A N 1
ATOM 1962 C CA . LYS A 1 250 ? -18.298 -7.535 3.272 1.00 95.62 250 LYS A CA 1
ATOM 1963 C C . LYS A 1 250 ? -19.413 -7.376 4.302 1.00 95.62 250 LYS A C 1
ATOM 1965 O O . LYS A 1 250 ? -20.429 -6.725 4.047 1.00 95.62 250 LYS A O 1
ATOM 1970 N N . GLU A 1 251 ? -19.208 -7.934 5.488 1.00 95.25 251 GLU A N 1
ATOM 1971 C CA . GLU A 1 251 ? -20.153 -7.828 6.610 1.00 95.25 251 GLU A CA 1
ATOM 1972 C C . GLU A 1 251 ? -20.008 -6.515 7.390 1.00 95.25 251 GLU A C 1
ATOM 1974 O O . GLU A 1 251 ? -20.903 -6.104 8.130 1.00 95.25 251 GLU A O 1
ATOM 1979 N N . HIS A 1 252 ? -18.901 -5.806 7.174 1.00 95.00 252 HIS A N 1
ATOM 1980 C CA . HIS A 1 252 ? -18.623 -4.487 7.726 1.00 95.00 252 HIS A CA 1
ATOM 1981 C C . HIS A 1 252 ? -18.403 -3.467 6.602 1.00 95.00 252 HIS A C 1
ATOM 1983 O O . HIS A 1 252 ? -18.184 -3.817 5.444 1.00 95.00 252 HIS A O 1
ATOM 1989 N N . ALA A 1 253 ? -18.484 -2.183 6.947 1.00 96.44 253 ALA A N 1
ATOM 1990 C CA . ALA A 1 253 ? -18.082 -1.125 6.030 1.00 96.44 253 ALA A CA 1
ATOM 1991 C C . ALA A 1 253 ? -16.557 -1.151 5.855 1.00 96.44 253 ALA A C 1
ATOM 1993 O O . ALA A 1 253 ? -15.843 -1.310 6.844 1.00 96.44 253 ALA A O 1
ATOM 1994 N N . THR A 1 254 ? -16.043 -0.951 4.643 1.00 97.81 254 THR A N 1
ATOM 1995 C CA . THR A 1 254 ? -14.593 -0.833 4.399 1.00 97.81 254 THR A CA 1
ATOM 1996 C C . THR A 1 25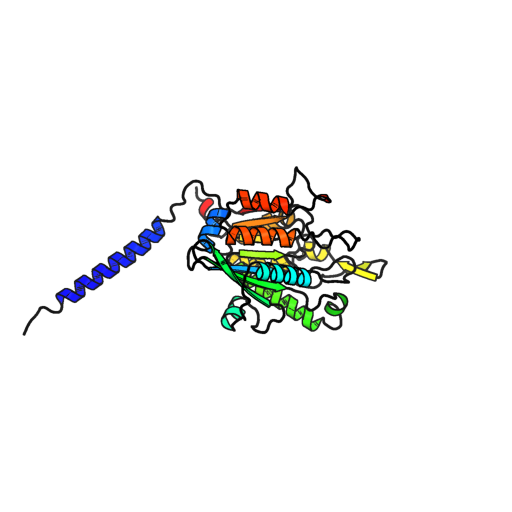4 ? -14.232 0.628 4.163 1.00 97.81 254 THR A C 1
ATOM 1998 O O . THR A 1 254 ? -14.851 1.296 3.332 1.00 97.81 254 THR A O 1
ATOM 2001 N N . SER A 1 255 ? -13.229 1.133 4.880 1.00 98.50 255 SER A N 1
ATOM 2002 C CA . SER A 1 255 ? -12.712 2.490 4.680 1.00 98.50 255 SER A CA 1
ATOM 2003 C C . SER A 1 255 ? -11.655 2.497 3.579 1.00 98.50 255 SER A C 1
ATOM 2005 O O . SER A 1 255 ? -10.716 1.708 3.611 1.00 98.50 255 SER A O 1
ATOM 2007 N N . LEU A 1 256 ? -11.786 3.403 2.615 1.00 98.44 256 LEU A N 1
ATOM 2008 C CA . LEU A 1 256 ? -10.858 3.598 1.509 1.00 98.44 256 LEU A CA 1
ATOM 2009 C C . LEU A 1 256 ? -10.184 4.963 1.624 1.00 98.44 256 LEU A C 1
ATOM 2011 O O . LEU A 1 256 ? -10.878 5.969 1.748 1.00 98.44 256 LEU A O 1
ATOM 2015 N N . ILE A 1 257 ? -8.859 5.007 1.504 1.00 98.19 257 ILE A N 1
ATOM 2016 C CA . ILE A 1 257 ? -8.101 6.247 1.296 1.00 98.19 257 ILE A CA 1
ATOM 2017 C C . ILE A 1 257 ? -7.625 6.261 -0.151 1.00 98.19 257 ILE A C 1
ATOM 2019 O O . ILE A 1 257 ? -6.783 5.451 -0.540 1.00 98.19 257 ILE A O 1
ATOM 2023 N N . LEU A 1 258 ? -8.183 7.168 -0.950 1.00 97.50 258 LEU A N 1
ATOM 2024 C CA . LEU A 1 258 ? -7.944 7.264 -2.390 1.00 97.50 258 LEU A CA 1
ATOM 2025 C C . LEU A 1 258 ? -7.468 8.670 -2.756 1.00 97.50 258 LEU A C 1
ATOM 2027 O O . LEU A 1 258 ? -7.872 9.651 -2.135 1.00 97.50 258 LEU A O 1
ATOM 2031 N N . SER A 1 259 ? -6.652 8.780 -3.797 1.00 95.38 259 SER A N 1
ATOM 2032 C CA . SER A 1 259 ? -6.224 10.057 -4.344 1.00 95.38 259 SER A CA 1
ATOM 2033 C C . SER A 1 259 ? -7.180 10.560 -5.424 1.00 95.38 259 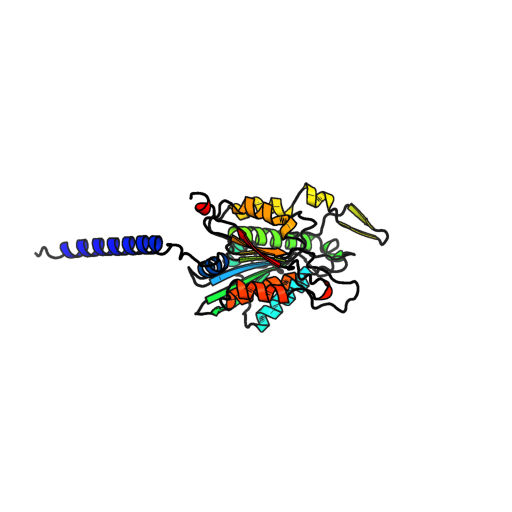SER A C 1
ATOM 2035 O O . SER A 1 259 ? -7.696 9.796 -6.245 1.00 95.38 259 SER A O 1
ATOM 2037 N N . THR A 1 260 ? -7.400 11.870 -5.469 1.00 93.44 260 THR A N 1
ATOM 2038 C CA . THR A 1 260 ? -8.263 12.515 -6.472 1.00 93.44 260 THR A CA 1
ATOM 2039 C C . THR A 1 260 ? -7.474 13.108 -7.640 1.00 93.44 260 THR A C 1
ATOM 2041 O O . THR A 1 260 ? -8.053 13.443 -8.675 1.00 93.44 260 THR A O 1
ATOM 2044 N N . ARG A 1 261 ? -6.150 13.230 -7.493 1.00 88.88 261 ARG A N 1
ATOM 2045 C CA . ARG A 1 261 ? -5.244 13.836 -8.475 1.00 88.88 261 ARG A CA 1
ATOM 2046 C C . ARG A 1 261 ? -3.968 13.020 -8.657 1.00 88.88 261 ARG A C 1
ATOM 2048 O O . ARG A 1 261 ? -3.861 11.891 -8.184 1.00 88.88 261 ARG A O 1
ATOM 2055 N N . LEU A 1 262 ? -3.026 13.555 -9.428 1.00 84.31 262 LEU A N 1
ATOM 2056 C CA . LEU A 1 262 ? -1.693 12.971 -9.523 1.00 84.31 262 LEU A CA 1
ATOM 2057 C C . LEU A 1 262 ? -0.966 13.209 -8.193 1.00 84.31 262 LEU A C 1
ATOM 2059 O O . LEU A 1 262 ? -0.898 14.346 -7.736 1.00 84.31 262 LEU A O 1
ATOM 2063 N N . THR A 1 263 ? -0.464 12.135 -7.589 1.00 74.69 263 THR A N 1
ATOM 2064 C CA . THR A 1 263 ? 0.221 12.138 -6.280 1.00 74.69 263 THR A CA 1
ATOM 2065 C C . THR A 1 263 ? 1.714 11.853 -6.390 1.00 74.69 263 THR A C 1
ATOM 2067 O O . THR A 1 263 ? 2.452 11.918 -5.413 1.00 74.69 263 THR A O 1
ATOM 2070 N N . SER A 1 264 ? 2.174 11.519 -7.596 1.00 65.75 264 SER A N 1
ATOM 2071 C CA . SER A 1 264 ? 3.582 11.342 -7.941 1.00 65.75 264 SER A CA 1
ATOM 2072 C C . SER A 1 264 ? 3.967 12.379 -8.990 1.00 65.75 264 SER A C 1
ATOM 2074 O O . SER A 1 264 ? 4.146 12.073 -10.167 1.00 65.75 264 SER A O 1
ATOM 2076 N N . TYR A 1 265 ? 4.069 13.637 -8.562 1.00 52.88 265 TYR A N 1
ATOM 2077 C CA . TYR A 1 265 ? 4.718 14.674 -9.354 1.00 52.88 265 TYR A CA 1
ATOM 2078 C C . TYR A 1 265 ? 6.142 14.847 -8.828 1.00 52.88 265 TYR A C 1
ATOM 2080 O O . TYR A 1 265 ? 6.348 15.231 -7.685 1.00 52.88 265 TYR A O 1
ATOM 2088 N N . MET A 1 266 ? 7.141 14.530 -9.650 1.00 51.28 266 MET A N 1
ATOM 2089 C CA . MET A 1 266 ? 8.485 15.063 -9.444 1.00 51.28 266 MET A CA 1
ATOM 2090 C C . MET A 1 266 ? 8.767 15.979 -10.628 1.00 51.28 266 MET A C 1
ATOM 2092 O O . MET A 1 266 ? 8.865 15.470 -11.747 1.00 51.28 266 MET A O 1
ATOM 2096 N N . PRO A 1 267 ? 8.874 17.304 -10.433 1.00 40.53 267 PRO A N 1
ATOM 2097 C CA . PRO A 1 267 ? 9.370 18.157 -11.495 1.00 40.53 267 PRO A CA 1
ATOM 2098 C C . PRO A 1 267 ? 10.786 17.711 -11.876 1.00 40.53 267 PRO A C 1
ATOM 2100 O O . PRO A 1 267 ? 11.515 17.122 -11.081 1.00 40.53 267 PRO A O 1
ATOM 2103 N N . ILE A 1 268 ? 11.186 18.009 -13.111 1.00 39.81 268 ILE A N 1
ATOM 2104 C CA . ILE A 1 268 ? 12.503 17.672 -13.681 1.00 39.81 268 ILE A CA 1
ATOM 2105 C C . ILE A 1 268 ? 13.674 18.224 -12.825 1.00 39.81 268 ILE A C 1
ATOM 2107 O O . ILE A 1 268 ? 14.800 17.745 -12.940 1.00 39.81 268 ILE A O 1
ATOM 2111 N N . ASN A 1 269 ? 13.406 19.159 -11.903 1.00 33.66 269 ASN A N 1
ATOM 2112 C CA . ASN A 1 269 ? 14.358 19.623 -10.897 1.00 33.66 269 ASN A CA 1
ATOM 2113 C C . ASN A 1 269 ? 14.501 18.643 -9.721 1.00 33.66 269 ASN A C 1
ATOM 2115 O O . ASN A 1 269 ? 13.600 18.458 -8.904 1.00 33.66 269 ASN A O 1
ATOM 2119 N N . GLN A 1 270 ? 15.700 18.067 -9.610 1.00 38.31 270 GLN A N 1
ATOM 2120 C CA . GLN A 1 270 ? 16.097 17.042 -8.640 1.00 38.31 270 GLN A CA 1
ATOM 2121 C C . GLN A 1 270 ? 16.124 17.496 -7.167 1.00 38.31 270 GLN A C 1
ATOM 2123 O O . GLN A 1 270 ? 16.416 16.671 -6.299 1.00 38.31 270 GLN A O 1
ATOM 2128 N N . GLU A 1 271 ? 15.831 18.765 -6.878 1.00 37.25 271 GLU A N 1
ATOM 2129 C CA . GLU A 1 271 ? 15.873 19.348 -5.530 1.00 37.25 271 GLU A CA 1
ATOM 2130 C C . GLU A 1 271 ? 14.585 19.124 -4.721 1.00 37.25 271 GLU A C 1
ATOM 2132 O O . GLU A 1 271 ? 14.602 19.251 -3.501 1.00 37.25 271 GLU A O 1
ATOM 2137 N N . ILE A 1 272 ? 13.483 18.687 -5.343 1.00 40.03 272 ILE A N 1
ATOM 2138 C CA . ILE A 1 272 ? 12.214 18.426 -4.637 1.00 40.03 272 ILE A CA 1
ATOM 2139 C C . ILE A 1 272 ? 12.099 16.937 -4.301 1.00 40.03 272 ILE A C 1
ATOM 2141 O O . ILE A 1 272 ? 11.249 16.209 -4.811 1.00 40.03 272 ILE A O 1
ATOM 2145 N N . ARG A 1 273 ? 13.020 16.441 -3.471 1.00 44.97 273 ARG A N 1
ATOM 2146 C CA . ARG A 1 273 ? 13.033 15.035 -3.032 1.00 44.97 273 ARG A CA 1
ATOM 2147 C C . ARG A 1 273 ? 12.057 14.753 -1.884 1.00 44.97 273 ARG A C 1
ATOM 2149 O O . ARG A 1 273 ? 11.863 13.581 -1.583 1.00 44.97 273 ARG A O 1
ATOM 2156 N N . ASP A 1 274 ? 11.387 15.745 -1.303 1.00 51.97 274 ASP A N 1
ATOM 2157 C CA . ASP A 1 274 ? 10.667 15.592 -0.023 1.00 51.97 274 ASP A CA 1
ATOM 2158 C C . ASP A 1 274 ? 9.129 15.564 -0.112 1.00 51.97 274 ASP A C 1
ATOM 2160 O O . ASP A 1 274 ? 8.454 15.683 0.903 1.00 51.97 274 ASP A O 1
ATOM 2164 N N . GLN A 1 275 ? 8.545 15.356 -1.297 1.00 63.53 275 GLN A N 1
ATOM 2165 C CA . GLN A 1 275 ? 7.087 15.435 -1.489 1.00 63.53 275 GLN A CA 1
ATOM 2166 C C . GLN A 1 275 ? 6.485 14.145 -2.062 1.00 63.53 275 GLN A C 1
ATOM 2168 O O . GLN A 1 275 ? 5.949 14.110 -3.166 1.00 63.53 275 GLN A O 1
ATOM 2173 N N . ASP A 1 276 ? 6.591 13.048 -1.312 1.00 81.25 276 ASP A N 1
ATOM 2174 C CA . ASP A 1 276 ? 5.879 11.813 -1.648 1.00 81.25 276 ASP A CA 1
ATOM 2175 C C . ASP A 1 276 ? 4.505 11.782 -0.978 1.00 81.25 276 ASP A C 1
ATOM 2177 O O . ASP A 1 276 ? 4.345 11.216 0.106 1.00 81.25 276 ASP A O 1
ATOM 2181 N N . GLU A 1 277 ? 3.512 12.415 -1.607 1.00 87.94 277 GLU A N 1
ATOM 2182 C CA . GLU A 1 277 ? 2.169 12.527 -1.023 1.00 87.94 277 GLU A CA 1
ATOM 2183 C C . GLU A 1 277 ? 1.581 11.148 -0.695 1.00 87.94 277 GLU A C 1
ATOM 2185 O O . GLU A 1 277 ? 0.909 10.984 0.321 1.00 87.94 277 GLU A O 1
ATOM 2190 N N . GLY A 1 278 ? 1.841 10.143 -1.543 1.00 90.50 278 GLY A N 1
ATOM 2191 C CA . GLY A 1 278 ? 1.290 8.800 -1.380 1.00 90.50 278 GLY A CA 1
ATOM 2192 C C . GLY A 1 278 ? 1.862 8.051 -0.184 1.00 90.50 278 GLY A C 1
ATOM 2193 O O . GLY A 1 278 ? 1.109 7.412 0.555 1.00 90.50 278 GLY A O 1
ATOM 2194 N N . LEU A 1 279 ? 3.172 8.155 0.044 1.00 91.88 279 LEU A N 1
ATOM 2195 C CA . LEU A 1 279 ? 3.782 7.643 1.268 1.00 91.88 279 LEU A CA 1
ATOM 2196 C C . LEU A 1 279 ? 3.310 8.433 2.497 1.00 91.88 279 LEU A C 1
ATOM 2198 O O . LEU A 1 279 ? 3.062 7.836 3.545 1.00 91.88 279 LEU A O 1
ATOM 2202 N N . MET A 1 280 ? 3.150 9.753 2.379 1.00 91.44 280 MET A N 1
ATOM 2203 C CA . MET A 1 280 ? 2.746 10.586 3.512 1.00 91.44 280 MET A CA 1
ATOM 2204 C C . MET A 1 280 ? 1.308 10.337 3.952 1.00 91.44 280 MET A C 1
ATOM 2206 O O . MET A 1 280 ? 1.066 10.188 5.147 1.00 91.44 280 MET A O 1
ATOM 2210 N N . ALA A 1 281 ? 0.389 10.139 3.008 1.00 93.44 281 ALA A N 1
ATOM 2211 C CA . ALA A 1 281 ? -0.975 9.728 3.315 1.00 93.44 281 ALA A CA 1
ATOM 2212 C C . ALA A 1 281 ? -1.024 8.401 4.090 1.00 93.44 281 ALA A C 1
ATOM 2214 O O . ALA A 1 281 ? -1.797 8.262 5.040 1.00 93.44 281 ALA A O 1
ATOM 2215 N N . PHE A 1 282 ? -0.166 7.436 3.735 1.00 96.19 282 PHE A N 1
ATOM 2216 C CA . PHE A 1 282 ? -0.050 6.193 4.496 1.00 96.19 282 PHE A CA 1
ATOM 2217 C C . PHE A 1 282 ? 0.534 6.419 5.899 1.00 96.19 282 PHE A C 1
ATOM 2219 O O . PHE A 1 282 ? 0.030 5.853 6.867 1.00 96.19 282 PHE A O 1
ATOM 2226 N N . VAL A 1 283 ? 1.553 7.270 6.043 1.00 95.75 283 VAL A N 1
ATOM 2227 C CA . VAL A 1 283 ? 2.103 7.628 7.361 1.00 95.75 283 VAL A CA 1
ATOM 2228 C C . VAL A 1 283 ? 1.044 8.289 8.250 1.00 95.75 283 VAL A C 1
ATOM 2230 O O . VAL A 1 283 ? 0.973 7.960 9.434 1.00 95.75 283 VAL A O 1
ATOM 2233 N N . CYS A 1 284 ? 0.184 9.149 7.697 1.00 95.75 284 CYS A N 1
ATOM 2234 C CA . CYS A 1 284 ? -0.951 9.712 8.429 1.00 95.75 284 CYS A CA 1
ATOM 2235 C C . CYS A 1 284 ? -1.915 8.625 8.909 1.00 95.75 284 CYS A C 1
ATOM 2237 O O . CYS A 1 284 ? -2.275 8.632 10.083 1.00 95.75 284 CYS A O 1
ATOM 2239 N N . LEU A 1 285 ? -2.272 7.654 8.058 1.00 98.00 285 LEU A N 1
ATOM 2240 C CA . LEU A 1 285 ? -3.085 6.506 8.478 1.00 98.00 285 LEU A CA 1
ATOM 2241 C C . LEU A 1 285 ? -2.405 5.715 9.606 1.00 98.00 285 LEU A C 1
ATOM 2243 O O . LEU A 1 285 ? -3.047 5.406 10.607 1.00 98.00 285 LEU A O 1
ATOM 2247 N N . LEU A 1 286 ? -1.110 5.413 9.473 1.00 97.75 286 LEU A N 1
ATOM 2248 C CA . LEU A 1 286 ? -0.354 4.689 10.495 1.00 97.75 286 LEU A CA 1
ATOM 2249 C C . LEU A 1 286 ? -0.365 5.436 11.837 1.00 97.75 286 LEU A C 1
ATOM 2251 O O . LEU A 1 286 ? -0.546 4.821 12.883 1.00 97.75 286 LEU A O 1
ATOM 2255 N N . HIS A 1 287 ? -0.212 6.762 11.820 1.00 95.81 287 HIS A N 1
ATOM 2256 C CA . HIS A 1 287 ? -0.327 7.593 13.022 1.00 95.81 287 HIS A CA 1
ATOM 2257 C C . HIS A 1 287 ? -1.746 7.594 13.584 1.00 95.81 287 HIS A C 1
ATOM 2259 O O . HIS A 1 287 ? -1.916 7.513 14.799 1.00 95.81 287 HIS A O 1
ATOM 2265 N N . SER A 1 288 ? -2.768 7.643 12.732 1.00 96.81 288 SER A N 1
ATOM 2266 C CA . SER A 1 288 ? -4.153 7.562 13.189 1.00 96.81 288 SER A CA 1
ATOM 2267 C C . SER A 1 288 ? -4.458 6.239 13.880 1.00 96.81 288 SER A C 1
ATOM 2269 O O . SER A 1 288 ? -5.132 6.252 14.907 1.00 96.81 288 SER A O 1
ATOM 2271 N N . LEU A 1 289 ? -3.904 5.129 13.385 1.00 97.56 289 LEU A N 1
ATOM 2272 C CA . LEU A 1 289 ? -3.977 3.827 14.050 1.00 97.56 289 LEU A CA 1
ATOM 2273 C C . LEU A 1 289 ? -3.215 3.849 15.378 1.00 97.56 289 LEU A C 1
ATOM 2275 O O . LEU A 1 289 ? -3.797 3.559 16.416 1.00 97.56 289 LEU A O 1
ATOM 2279 N N . GLN A 1 290 ? -1.952 4.285 15.363 1.00 95.56 290 GLN A N 1
ATOM 2280 C CA . GLN A 1 290 ? -1.090 4.295 16.548 1.00 95.56 290 GLN A CA 1
ATOM 2281 C C . GLN A 1 290 ? -1.655 5.149 17.697 1.00 95.56 290 GLN A C 1
ATOM 2283 O O . GLN A 1 290 ? -1.499 4.797 18.863 1.00 95.56 290 GLN A O 1
ATOM 2288 N N . TYR A 1 291 ? -2.303 6.276 17.383 1.00 95.75 291 TYR A N 1
ATOM 2289 C CA . TYR A 1 291 ? -2.807 7.229 18.377 1.00 95.75 291 TYR A CA 1
ATOM 2290 C C . TYR A 1 291 ? -4.330 7.253 18.510 1.00 95.75 291 TYR A C 1
ATOM 2292 O O . TYR A 1 291 ? -4.835 8.148 19.199 1.00 95.75 291 TYR A O 1
ATOM 2300 N N . ARG A 1 292 ? -5.056 6.307 17.898 1.00 94.94 292 ARG A N 1
ATOM 2301 C CA . ARG A 1 292 ? -6.530 6.263 17.894 1.00 94.94 292 ARG A CA 1
ATOM 2302 C C . ARG A 1 292 ? -7.152 7.610 17.498 1.00 94.94 292 ARG A C 1
ATOM 2304 O O . ARG A 1 292 ? -8.001 8.154 18.200 1.00 94.94 292 ARG A O 1
ATOM 2311 N N . GLN A 1 293 ? -6.660 8.207 16.415 1.00 95.12 293 GLN A N 1
ATOM 2312 C CA . GLN A 1 293 ? -7.193 9.484 15.937 1.00 95.12 293 GLN A CA 1
ATOM 2313 C C . GLN A 1 293 ? -8.589 9.293 15.339 1.00 95.12 293 GLN A C 1
ATOM 2315 O O . GLN A 1 293 ? -8.877 8.275 14.710 1.00 95.12 293 GLN A O 1
ATOM 2320 N N . THR A 1 294 ? -9.438 10.304 15.506 1.00 96.69 294 THR A N 1
ATOM 2321 C CA . THR A 1 294 ? -10.755 10.351 14.864 1.00 96.69 294 THR A CA 1
ATOM 2322 C C . THR A 1 294 ? -10.611 10.526 13.358 1.00 96.69 294 THR A C 1
ATOM 2324 O O . THR A 1 294 ? -9.573 10.976 12.855 1.00 96.69 294 THR A O 1
ATOM 2327 N N . LYS A 1 295 ? -11.692 10.256 12.623 1.00 96.81 295 LYS A N 1
ATOM 2328 C CA . LYS A 1 295 ? -11.740 10.536 11.182 1.00 96.81 295 LYS A CA 1
ATOM 2329 C C . LYS A 1 295 ? -11.371 11.985 10.857 1.00 96.81 295 LYS A C 1
ATOM 2331 O O . LYS A 1 295 ? -10.589 12.221 9.944 1.00 96.81 295 LYS A O 1
ATOM 2336 N N . SER A 1 296 ? -11.922 12.944 11.605 1.00 96.38 296 SER A N 1
ATOM 2337 C CA . SER A 1 296 ? -11.700 14.372 11.348 1.00 96.38 296 SER A CA 1
ATOM 2338 C C . SER A 1 296 ? -10.219 14.744 11.440 1.00 96.38 296 SER A C 1
ATOM 2340 O O . SER A 1 296 ? -9.735 15.523 10.625 1.00 96.38 296 SER A O 1
ATOM 2342 N N . VAL A 1 297 ? -9.496 14.175 12.411 1.00 95.81 297 VAL A N 1
ATOM 2343 C CA . VAL A 1 297 ? -8.057 14.419 12.583 1.00 95.81 297 VAL A CA 1
ATOM 2344 C C . VAL A 1 297 ? -7.257 13.774 11.449 1.00 95.81 297 VAL A C 1
ATOM 2346 O O . VAL A 1 297 ? -6.334 14.394 10.926 1.00 95.81 297 VAL A O 1
ATOM 2349 N N . LEU A 1 298 ? -7.620 12.560 11.018 1.00 96.19 298 LEU A N 1
ATOM 2350 C CA . LEU A 1 298 ? -6.997 11.939 9.846 1.00 96.19 298 LEU A CA 1
ATOM 2351 C C . LEU A 1 298 ? -7.216 12.786 8.582 1.00 96.19 298 LEU A C 1
ATOM 2353 O O . LEU A 1 298 ? -6.268 13.040 7.848 1.00 96.19 298 LEU A O 1
ATOM 2357 N N . GLU A 1 299 ? -8.438 13.256 8.331 1.00 95.25 299 GLU A N 1
ATOM 2358 C CA . GLU A 1 299 ? -8.751 14.096 7.168 1.00 95.25 299 GLU A CA 1
ATOM 2359 C C . GLU A 1 299 ? -8.004 15.436 7.187 1.00 95.25 299 GLU A C 1
ATOM 2361 O O . GLU A 1 299 ? -7.591 15.920 6.134 1.00 95.25 299 GLU A O 1
ATOM 2366 N N . GLU A 1 300 ? -7.792 16.031 8.362 1.00 91.75 300 GLU A N 1
ATOM 2367 C CA . GLU A 1 300 ? -6.950 17.219 8.517 1.00 91.75 300 GLU A CA 1
ATOM 2368 C C . GLU A 1 300 ? -5.481 16.914 8.193 1.00 91.75 300 GLU A C 1
ATOM 2370 O O . GLU A 1 300 ? -4.878 17.605 7.373 1.00 91.75 300 GLU A O 1
ATOM 2375 N N . ASN A 1 301 ? -4.931 15.825 8.734 1.00 90.62 301 ASN A N 1
ATOM 2376 C CA . ASN A 1 301 ? -3.557 15.399 8.454 1.00 90.62 301 ASN A CA 1
ATOM 2377 C C . ASN A 1 301 ? -3.338 15.056 6.971 1.00 90.62 301 ASN A C 1
ATOM 2379 O O . ASN A 1 301 ? -2.289 15.366 6.406 1.00 90.62 301 ASN A O 1
ATOM 2383 N N . LEU A 1 302 ? -4.336 14.468 6.307 1.00 90.56 302 LEU A N 1
ATOM 2384 C CA . LEU A 1 302 ? -4.279 14.184 4.874 1.00 90.56 302 LEU A CA 1
ATOM 2385 C C . LEU A 1 302 ? -4.203 15.464 4.028 1.00 90.56 302 LEU A C 1
ATOM 2387 O O . LEU A 1 302 ? -3.517 15.464 3.009 1.00 90.56 302 LEU A O 1
ATOM 2391 N N . LYS A 1 303 ? -4.833 16.570 4.450 1.00 89.38 303 LYS A N 1
ATOM 2392 C CA . LYS A 1 303 ? -4.695 17.872 3.765 1.00 89.38 303 LYS A CA 1
ATOM 2393 C C . LYS A 1 303 ? -3.282 18.438 3.889 1.00 89.38 303 LYS A C 1
ATOM 2395 O O . LYS A 1 303 ? -2.801 19.077 2.961 1.00 89.38 303 LYS A O 1
ATOM 2400 N N . LEU A 1 304 ? -2.600 18.175 5.005 1.00 86.69 304 LEU A N 1
ATOM 2401 C CA . LEU A 1 304 ? -1.206 18.587 5.204 1.00 86.69 304 LEU A CA 1
ATOM 2402 C C . LEU A 1 304 ? -0.221 17.797 4.328 1.00 86.69 304 LEU A C 1
ATOM 2404 O O . LEU A 1 304 ? 0.915 18.226 4.152 1.00 86.69 304 LEU A O 1
ATOM 2408 N N . CYS A 1 305 ? -0.645 16.661 3.764 1.00 85.06 305 CYS A N 1
ATOM 2409 C CA . CYS A 1 305 ? 0.161 15.889 2.816 1.00 85.06 305 CYS A CA 1
ATOM 2410 C C . CYS A 1 305 ? 0.161 16.483 1.401 1.00 85.06 305 CYS A C 1
ATOM 2412 O O . CYS A 1 305 ? 0.868 15.966 0.538 1.00 85.06 305 CYS A O 1
ATOM 2414 N N . GLU A 1 306 ? -0.666 17.493 1.125 1.00 85.06 306 GLU A N 1
ATOM 2415 C CA . GLU A 1 306 ? -0.798 18.071 -0.208 1.00 85.06 306 GLU A CA 1
ATOM 2416 C C . GLU A 1 306 ? 0.390 18.976 -0.547 1.00 85.06 306 GLU A C 1
ATOM 2418 O O . GLU A 1 306 ? 0.717 19.908 0.184 1.00 85.06 306 GLU A O 1
ATOM 2423 N N . MET A 1 307 ? 1.011 18.739 -1.702 1.00 78.25 307 MET A N 1
ATOM 2424 C CA . MET A 1 307 ? 1.984 19.649 -2.291 1.00 78.25 307 MET A CA 1
ATOM 2425 C C . MET A 1 307 ? 1.330 21.002 -2.549 1.00 78.25 307 MET A C 1
ATOM 2427 O O . MET A 1 307 ? 0.345 21.088 -3.281 1.00 78.25 307 MET A O 1
ATOM 2431 N N . GLU A 1 308 ? 1.927 22.060 -2.005 1.00 77.31 308 GLU A N 1
ATOM 2432 C CA . GLU A 1 308 ? 1.429 23.436 -2.114 1.00 77.31 308 GLU A CA 1
ATOM 2433 C C . GLU A 1 308 ? 1.174 23.853 -3.572 1.00 77.31 308 GLU A C 1
ATOM 2435 O O . GLU A 1 308 ? 0.156 24.469 -3.877 1.00 77.31 308 GLU A O 1
ATOM 2440 N N . VAL A 1 309 ? 2.049 23.436 -4.495 1.00 75.81 309 VAL A N 1
ATOM 2441 C CA . VAL A 1 309 ? 1.954 23.773 -5.927 1.00 75.81 309 VAL A CA 1
ATOM 2442 C C . VAL A 1 309 ? 0.781 23.099 -6.651 1.00 75.81 309 VAL A C 1
ATOM 2444 O O . VAL A 1 309 ? 0.345 23.594 -7.685 1.00 75.81 309 VAL A O 1
ATOM 2447 N N . GLU A 1 310 ? 0.254 21.998 -6.111 1.00 74.75 310 GLU A N 1
ATOM 2448 C CA . GLU A 1 310 ? -0.901 21.259 -6.645 1.00 74.75 310 GLU A CA 1
ATOM 2449 C C . GLU A 1 310 ? -2.133 21.377 -5.724 1.00 74.75 310 GLU A C 1
ATOM 2451 O O . GLU A 1 310 ? -3.151 20.707 -5.939 1.00 74.75 310 GLU A O 1
ATOM 2456 N N . HIS A 1 311 ? -2.051 22.192 -4.665 1.00 79.62 311 HIS A N 1
ATOM 2457 C CA . HIS A 1 311 ? -3.138 22.354 -3.711 1.00 79.62 311 HIS A CA 1
ATOM 2458 C C . HIS A 1 311 ? -4.341 23.007 -4.394 1.00 79.62 311 HIS A C 1
ATOM 2460 O O . HIS A 1 311 ? -4.257 24.089 -4.978 1.00 79.62 311 HIS A O 1
ATOM 2466 N N . ASN A 1 312 ? -5.494 22.349 -4.290 1.00 80.50 312 ASN A N 1
ATOM 2467 C CA . ASN A 1 312 ? -6.753 22.873 -4.787 1.00 80.50 312 ASN A CA 1
ATOM 2468 C C . ASN A 1 312 ? -7.747 22.967 -3.623 1.00 80.50 312 ASN A C 1
ATOM 2470 O O . ASN A 1 312 ? -8.299 21.943 -3.216 1.00 80.50 312 ASN A O 1
ATOM 2474 N N . PRO A 1 313 ? -8.075 24.180 -3.139 1.00 82.50 313 PRO A N 1
ATOM 2475 C CA . PRO A 1 313 ? -9.013 24.361 -2.030 1.00 82.50 313 PRO A CA 1
ATOM 2476 C C . PRO A 1 313 ? -10.404 23.758 -2.274 1.00 82.50 313 PRO A C 1
ATOM 2478 O O . PRO A 1 313 ? -11.160 23.532 -1.333 1.00 82.50 313 PRO A O 1
ATOM 2481 N N . ARG A 1 314 ? -10.772 23.516 -3.540 1.00 84.88 314 ARG A N 1
ATOM 2482 C CA . ARG A 1 314 ? -12.060 22.922 -3.931 1.00 84.88 314 ARG A CA 1
ATOM 2483 C C . ARG A 1 314 ? -12.002 21.405 -4.096 1.00 84.88 314 ARG A C 1
ATOM 2485 O O . ARG A 1 314 ? -13.049 20.779 -4.234 1.00 84.88 314 ARG A O 1
ATOM 2492 N N . GLN A 1 315 ? -10.810 20.817 -4.123 1.00 85.44 315 GLN A N 1
ATOM 2493 C CA . GLN A 1 315 ? -10.614 19.395 -4.363 1.00 85.44 315 GLN A CA 1
ATOM 2494 C C . GLN A 1 315 ? -9.413 18.887 -3.562 1.00 85.44 315 GLN A C 1
ATOM 2496 O O . GLN A 1 315 ? -8.276 18.986 -4.016 1.00 85.44 315 GLN A O 1
ATOM 2501 N N . ALA A 1 316 ? -9.692 18.282 -2.406 1.00 89.88 316 ALA A N 1
ATOM 2502 C CA . ALA A 1 316 ? -8.674 17.616 -1.601 1.00 89.88 316 ALA A CA 1
ATOM 2503 C C . ALA A 1 316 ? -7.960 16.526 -2.414 1.00 89.88 316 ALA A C 1
ATOM 2505 O O . ALA A 1 316 ? -8.606 15.775 -3.158 1.00 89.88 316 ALA A O 1
ATOM 2506 N N . ALA A 1 317 ? -6.643 16.411 -2.256 1.00 90.50 317 ALA A N 1
ATOM 2507 C CA . ALA A 1 317 ? -5.846 15.396 -2.940 1.00 90.50 317 ALA A CA 1
ATOM 2508 C C . ALA A 1 317 ? -6.204 13.984 -2.471 1.00 90.50 317 ALA A C 1
ATOM 2510 O O . ALA A 1 317 ? -6.101 13.044 -3.256 1.00 90.50 317 ALA A O 1
ATOM 2511 N N . TRP A 1 318 ? -6.679 13.858 -1.230 1.00 94.81 318 TRP A N 1
ATOM 2512 C CA . TRP A 1 318 ? -7.026 12.606 -0.570 1.00 94.81 318 TRP A CA 1
ATOM 2513 C C . TRP A 1 318 ? -8.497 12.591 -0.168 1.00 94.81 318 TRP A C 1
ATOM 2515 O O . TRP A 1 318 ? -9.019 13.560 0.382 1.00 94.81 318 TRP A O 1
ATOM 2525 N N . LYS A 1 319 ? -9.168 11.469 -0.419 1.00 96.06 319 LYS A N 1
ATOM 2526 C CA . LYS A 1 319 ? -10.532 11.201 0.035 1.00 96.06 319 LYS A CA 1
ATOM 2527 C C . LYS A 1 319 ? -10.546 9.966 0.917 1.00 96.06 319 LYS A C 1
ATOM 2529 O O . LYS A 1 319 ? -10.072 8.910 0.500 1.00 96.06 319 LYS A O 1
ATOM 2534 N N . LEU A 1 320 ? -11.157 10.103 2.089 1.00 97.25 320 LEU A N 1
ATOM 2535 C CA . LEU A 1 320 ? -11.537 8.995 2.952 1.00 97.25 320 LEU A CA 1
ATOM 2536 C C . LEU A 1 320 ? -13.010 8.654 2.692 1.00 97.25 320 LEU A C 1
ATOM 2538 O O . LEU A 1 320 ? -13.909 9.442 2.979 1.00 97.25 320 LEU A O 1
ATOM 2542 N N . VAL A 1 321 ? -13.256 7.488 2.105 1.00 96.38 321 VAL A N 1
ATOM 2543 C CA . VAL A 1 321 ? -14.593 7.025 1.707 1.00 96.38 321 VAL A CA 1
ATOM 2544 C C . VAL A 1 321 ? -14.931 5.758 2.477 1.00 96.38 321 VAL A C 1
ATOM 2546 O O . VAL A 1 321 ? -14.093 4.877 2.608 1.00 96.38 321 VAL A O 1
ATOM 2549 N N . ALA A 1 322 ? -16.162 5.630 2.961 1.00 96.50 322 ALA A N 1
ATOM 2550 C CA . ALA A 1 322 ? -16.656 4.376 3.515 1.00 96.50 322 ALA A CA 1
ATOM 2551 C C . ALA A 1 322 ? -17.534 3.667 2.481 1.00 96.50 322 ALA A C 1
ATOM 2553 O O . ALA A 1 322 ? -18.522 4.234 2.012 1.00 96.50 322 ALA A O 1
ATOM 2554 N N . LEU A 1 323 ? -17.190 2.428 2.136 1.00 95.44 323 LEU A N 1
ATOM 2555 C CA . LEU A 1 323 ? -18.079 1.553 1.381 1.00 95.44 323 LEU A CA 1
ATOM 2556 C C . LEU A 1 323 ? -19.042 0.847 2.341 1.00 95.44 323 LEU A C 1
ATOM 2558 O O . LEU A 1 323 ? -18.588 0.354 3.374 1.00 95.44 323 LEU A O 1
ATOM 2562 N N . PRO A 1 324 ? -20.350 0.798 2.036 1.00 91.75 324 PRO A N 1
ATOM 2563 C CA . PRO A 1 324 ? -21.343 0.186 2.915 1.00 91.75 324 PRO A CA 1
ATOM 2564 C C . PRO A 1 324 ? -21.166 -1.335 3.015 1.00 91.75 324 PRO A C 1
ATOM 2566 O O . PRO A 1 324 ? -20.693 -1.969 2.071 1.00 91.75 324 PRO A O 1
ATOM 2569 N N . SER A 1 325 ? -21.596 -1.916 4.138 1.00 90.62 325 SER A N 1
ATOM 2570 C CA . SER A 1 325 ? -21.668 -3.371 4.303 1.00 90.62 325 SER A CA 1
ATOM 2571 C C . SER A 1 325 ? -22.847 -3.967 3.531 1.00 90.62 325 SER A C 1
ATOM 2573 O O . SER A 1 325 ? -23.834 -3.290 3.236 1.00 90.62 325 SER A O 1
ATOM 2575 N N . SER A 1 326 ? -22.786 -5.267 3.248 1.00 87.25 326 SER A N 1
ATOM 2576 C CA . SER A 1 326 ? -23.912 -6.023 2.679 1.00 87.25 326 SER A CA 1
ATOM 2577 C C . SER A 1 326 ? -25.174 -5.939 3.556 1.00 87.25 326 SER A C 1
ATOM 2579 O O . SER A 1 326 ? -26.277 -5.766 3.037 1.00 87.25 326 SER A O 1
ATOM 2581 N N . ASN A 1 327 ? -24.996 -5.940 4.880 1.00 79.56 327 ASN A N 1
ATOM 2582 C CA . ASN A 1 327 ? -26.068 -5.853 5.877 1.00 79.56 327 ASN A CA 1
ATOM 2583 C C . ASN A 1 327 ? -26.792 -4.495 5.913 1.00 79.56 327 ASN A C 1
ATOM 2585 O O . ASN A 1 327 ? -27.851 -4.387 6.521 1.00 79.56 327 ASN A O 1
ATOM 2589 N N . SER A 1 328 ? -26.262 -3.442 5.281 1.00 73.19 328 SER A N 1
ATOM 2590 C CA . SER A 1 328 ? -26.917 -2.127 5.287 1.00 73.19 328 SER A CA 1
ATOM 2591 C C . SER A 1 328 ? -27.983 -1.960 4.197 1.00 73.19 328 SER A C 1
ATOM 2593 O O . SER A 1 328 ? -28.594 -0.899 4.119 1.00 73.19 328 SER A O 1
ATOM 2595 N N . LYS A 1 329 ? -28.176 -2.952 3.315 1.00 60.22 329 LYS A N 1
ATOM 2596 C CA . LYS A 1 329 ? -29.143 -2.896 2.199 1.00 60.22 329 LYS A CA 1
ATOM 2597 C C . LYS A 1 329 ? -30.512 -3.514 2.522 1.00 60.22 329 LYS A C 1
ATOM 2599 O O . LYS A 1 329 ? -31.361 -3.560 1.640 1.00 60.22 329 LYS A O 1
ATOM 2604 N N . SER A 1 330 ? -30.715 -4.017 3.740 1.00 51.19 330 SER A N 1
ATOM 2605 C CA . SER A 1 330 ? -31.916 -4.766 4.144 1.00 51.19 330 SER A CA 1
ATOM 2606 C C . SER A 1 330 ? -32.925 -3.980 4.995 1.00 51.19 330 SER A C 1
ATOM 2608 O O . SER A 1 330 ? -33.827 -4.600 5.550 1.00 51.19 330 SER A O 1
ATOM 2610 N N . ASN A 1 331 ? -32.795 -2.652 5.089 1.00 41.34 331 ASN A N 1
ATOM 2611 C CA . ASN A 1 331 ? -33.746 -1.752 5.762 1.00 41.34 331 ASN A CA 1
ATOM 2612 C C . ASN A 1 331 ? -34.319 -0.734 4.776 1.00 41.34 331 ASN A C 1
ATOM 2614 O O . ASN A 1 331 ? -35.466 -0.296 4.997 1.00 41.34 331 ASN A O 1
#

Foldseek 3Di:
DDDDPPPVVVVVVVVVVVVVVVVVVVVVVVPPPPPPADQLLVLLCVLCVPPLEAFAEEEQAFAADFQQFFTCSVVLVVVVVVVCVVLVWDKDQDDQVNCVLLQHGSVLPFWTWTKDAFPPRHIYIYIYGYQAPDGGRCCCVPVCVVVSVNSLVSSLRSQLSQLAPGQEYEYAHACLLLLAGHSHDADFDAADPVRGTHHDSVCSVVNSPRLVSNLVSNQNHLADHQEYEYLYACCCVRPVVVCLVSNQAHQGKHKYKGFRGHQDDDPPDPPPPPQNLSSQLVVLVVVCSRHVNGPVSSLVSSQVSDDPVPDDPVDRRIDIDIRGYNVVVPD

Sequence (331 aa):
MTPYREFRQSLVRSAAWAVAVGVMVGALMAMGSEPGRDPFERNVERIFGDDKLADIRVVFGYDDYKGFLVTKDTFRAHRLIRHLQIRSFTEVKPTEELAEELGVPADAQNLRIYEGDGKDGERLRVSLIWSSATTDSAKNSGSEYALQRRCSRQALDFMKKAASNAEVMAYIGHSRGGGGPDTYPPETKGVDADGFPLTDFSYYRRTQPGLDALRGDFSKSPHLPHIIAWTSCRSESHFSRWFGNVLSGKEHATSLILSTRLTSYMPINQEIRDQDEGLMAFVCLLHSLQYRQTKSVLEENLKLCEMEVEHNPRQAAWKLVALPSSNSKSN